Protein AF-A0A7V7RQ86-F1 (afdb_monomer)

Organism: NCBI:txid1071718

Structure (mmCIF, N/CA/C/O backbone):
data_AF-A0A7V7RQ86-F1
#
_entry.id   AF-A0A7V7RQ86-F1
#
loop_
_atom_site.group_PDB
_atom_site.id
_atom_site.type_symbol
_atom_site.label_atom_id
_atom_site.label_alt_id
_atom_site.label_comp_id
_atom_site.label_asym_id
_atom_site.label_entity_id
_atom_site.label_seq_id
_atom_site.pdbx_PDB_ins_code
_atom_site.Cartn_x
_atom_site.Cartn_y
_atom_site.Cartn_z
_atom_site.occupancy
_atom_site.B_iso_or_equiv
_atom_site.auth_seq_id
_atom_site.auth_comp_id
_atom_site.auth_asym_id
_atom_site.auth_atom_id
_atom_site.pdbx_PDB_model_num
ATOM 1 N N . MET A 1 1 ? 4.820 28.373 14.240 1.00 34.09 1 MET A N 1
ATOM 2 C CA . MET A 1 1 ? 5.123 28.101 12.820 1.00 34.09 1 MET A CA 1
ATOM 3 C C . MET A 1 1 ? 5.541 26.647 12.732 1.00 34.09 1 MET A C 1
ATOM 5 O O . MET A 1 1 ? 6.701 26.351 12.982 1.00 34.09 1 MET A O 1
ATOM 9 N N . THR A 1 2 ? 4.599 25.739 12.494 1.00 38.19 2 THR A N 1
ATOM 10 C CA . THR A 1 2 ? 4.913 24.336 12.206 1.00 38.19 2 THR A CA 1
ATOM 11 C C . THR A 1 2 ? 5.594 24.289 10.844 1.00 38.19 2 THR A C 1
ATOM 13 O O . THR A 1 2 ? 5.110 24.850 9.856 1.00 38.19 2 THR A O 1
ATOM 16 N N . LYS A 1 3 ? 6.812 23.749 10.826 1.00 43.38 3 LYS A N 1
ATOM 17 C CA . LYS A 1 3 ? 7.590 23.549 9.607 1.00 43.38 3 LYS A CA 1
ATOM 18 C C . LYS A 1 3 ? 6.781 22.551 8.783 1.00 43.38 3 LYS A C 1
ATOM 20 O O . LYS A 1 3 ? 6.623 21.428 9.230 1.00 43.38 3 LYS A O 1
ATOM 25 N N . LYS A 1 4 ? 6.241 22.953 7.626 1.00 53.09 4 LYS A N 1
ATOM 26 C CA . LYS A 1 4 ? 5.609 22.007 6.695 1.00 53.09 4 LYS A CA 1
ATOM 27 C C . LYS A 1 4 ? 6.655 20.962 6.325 1.00 53.09 4 LYS A C 1
ATOM 29 O O . LYS A 1 4 ? 7.539 21.254 5.511 1.00 53.09 4 LYS A O 1
ATOM 34 N N . ILE A 1 5 ? 6.577 19.794 6.951 1.00 56.59 5 ILE A N 1
ATOM 35 C CA . ILE A 1 5 ? 7.411 18.655 6.615 1.00 56.59 5 ILE A CA 1
ATOM 36 C C . ILE A 1 5 ? 6.992 18.289 5.185 1.00 56.59 5 ILE A C 1
ATOM 38 O O . ILE A 1 5 ? 5.870 17.926 4.874 1.00 56.59 5 ILE A O 1
ATOM 42 N N . SER A 1 6 ? 7.830 18.692 4.245 1.00 61.50 6 SER A N 1
ATOM 43 C CA . SER A 1 6 ? 7.647 18.502 2.797 1.00 61.50 6 SER A CA 1
ATOM 44 C C . SER A 1 6 ? 8.893 17.860 2.190 1.00 61.50 6 SER A C 1
ATOM 46 O O . SER A 1 6 ? 8.958 17.551 0.994 1.00 61.50 6 SER A O 1
ATOM 48 N N . ASP A 1 7 ? 9.886 17.655 3.051 1.00 70.12 7 ASP A N 1
ATOM 49 C CA . ASP A 1 7 ? 11.199 17.135 2.778 1.00 70.12 7 ASP A CA 1
ATOM 50 C C . ASP A 1 7 ? 11.318 15.752 3.438 1.00 70.12 7 ASP A C 1
ATOM 52 O O . ASP A 1 7 ? 11.333 15.674 4.666 1.00 70.12 7 ASP A O 1
ATOM 56 N N . PRO A 1 8 ? 11.411 14.673 2.647 1.00 71.56 8 PRO A N 1
ATOM 57 C CA . PRO A 1 8 ? 11.631 13.313 3.112 1.00 71.56 8 PRO A CA 1
ATOM 58 C C . PRO A 1 8 ? 12.857 13.162 4.001 1.00 71.56 8 PRO A C 1
ATOM 60 O O . PRO A 1 8 ? 12.869 12.292 4.861 1.00 71.56 8 PRO A O 1
ATOM 63 N N . ALA A 1 9 ? 13.869 14.027 3.866 1.00 69.19 9 ALA A N 1
ATOM 64 C CA . ALA A 1 9 ? 15.019 14.028 4.773 1.00 69.19 9 ALA A CA 1
ATOM 65 C C . ALA A 1 9 ? 14.649 14.425 6.218 1.00 69.19 9 ALA A C 1
ATOM 67 O O . ALA A 1 9 ? 15.444 14.258 7.145 1.00 69.19 9 ALA A O 1
ATOM 68 N N . GLN A 1 10 ? 13.453 14.983 6.418 1.00 69.25 10 GLN A N 1
ATOM 69 C CA . GLN A 1 10 ? 12.895 15.352 7.718 1.00 69.25 10 GLN A CA 1
ATOM 70 C C . GLN A 1 10 ? 11.854 14.342 8.214 1.00 69.25 10 GLN A C 1
ATOM 72 O O . GLN A 1 10 ? 11.419 14.467 9.359 1.00 69.25 10 GLN A O 1
ATOM 77 N N . TRP A 1 11 ? 11.489 13.343 7.402 1.00 78.56 11 TRP A N 1
ATOM 78 C CA . TRP A 1 11 ? 10.679 12.217 7.857 1.00 78.56 11 TRP A CA 1
ATOM 79 C C . TRP A 1 11 ? 11.495 11.383 8.837 1.00 78.56 11 TRP A C 1
ATOM 81 O O . TRP A 1 11 ? 12.654 11.044 8.596 1.00 78.56 11 TRP A O 1
ATOM 91 N N . ARG A 1 12 ? 10.915 11.158 10.011 1.00 66.19 12 ARG A N 1
ATOM 92 C CA . ARG A 1 12 ? 11.535 10.473 11.145 1.00 66.19 12 ARG A CA 1
ATOM 93 C C . ARG A 1 12 ? 10.467 9.637 11.828 1.00 66.19 12 ARG A C 1
ATOM 95 O O . ARG A 1 12 ? 9.304 10.028 11.826 1.00 66.19 12 ARG A O 1
ATOM 102 N N . GLY A 1 13 ? 10.902 8.573 12.492 1.00 74.25 13 GLY A N 1
ATOM 103 C CA . GLY A 1 13 ? 9.999 7.662 13.188 1.00 74.25 13 GLY A CA 1
ATOM 104 C C . GLY A 1 13 ? 9.420 6.624 12.236 1.00 74.25 13 GLY A C 1
ATOM 105 O O . GLY A 1 13 ? 10.065 6.297 11.240 1.00 74.25 13 GLY A O 1
ATOM 106 N N . SER A 1 14 ? 8.243 6.121 12.587 1.00 87.56 14 SER A N 1
ATOM 107 C CA . SER A 1 14 ? 7.573 5.034 11.879 1.00 87.56 14 SER A CA 1
ATOM 108 C C . SER A 1 14 ? 6.650 5.530 10.763 1.00 87.56 14 SER A C 1
ATOM 110 O O . SER A 1 14 ? 6.364 6.733 10.651 1.00 87.56 14 SER A O 1
ATOM 112 N N . TYR A 1 15 ? 6.150 4.595 9.965 1.00 94.06 15 TYR A N 1
ATOM 113 C CA . TYR A 1 15 ? 5.197 4.810 8.891 1.00 94.06 15 TYR A CA 1
ATOM 114 C C . TYR A 1 15 ? 3.933 3.977 9.072 1.00 94.06 15 TYR A C 1
ATOM 116 O O . TYR A 1 15 ? 3.971 2.809 9.444 1.00 94.06 15 TYR A O 1
ATOM 124 N N . TYR A 1 16 ? 2.808 4.576 8.690 1.00 96.62 16 TYR A N 1
ATOM 125 C CA . TYR A 1 16 ? 1.582 3.836 8.441 1.00 96.62 16 TYR A CA 1
ATOM 126 C C . TYR A 1 16 ? 1.482 3.518 6.951 1.00 96.62 16 TYR A C 1
ATOM 128 O O . TYR A 1 16 ? 1.490 4.434 6.119 1.00 96.62 16 TYR A O 1
ATOM 136 N N . GLU A 1 17 ? 1.411 2.240 6.603 1.00 97.81 17 GLU A N 1
ATOM 137 C CA . GLU A 1 17 ? 1.703 1.776 5.250 1.00 97.81 17 GLU A CA 1
ATOM 138 C C . GLU A 1 17 ? 0.539 1.029 4.603 1.00 97.81 17 GLU A C 1
ATOM 140 O O . GLU A 1 17 ? -0.288 0.412 5.272 1.00 97.81 17 GLU A O 1
ATOM 145 N N . LEU A 1 18 ? 0.514 1.077 3.273 1.00 98.50 18 LEU A N 1
ATOM 146 C CA . LEU A 1 18 ? -0.103 0.084 2.405 1.00 98.50 18 LEU A CA 1
ATOM 147 C C . LEU A 1 18 ? 1.023 -0.597 1.625 1.00 98.50 18 LEU A C 1
ATOM 149 O O . LEU A 1 18 ? 1.667 0.058 0.807 1.00 98.50 18 LEU A O 1
ATOM 153 N N . GLU A 1 19 ? 1.221 -1.896 1.813 1.00 98.44 19 GLU A N 1
ATOM 154 C CA . GLU A 1 19 ? 2.098 -2.711 0.970 1.00 98.44 19 GLU A CA 1
ATOM 155 C C . GLU A 1 19 ? 1.267 -3.556 -0.001 1.00 98.44 19 GLU A C 1
ATOM 157 O O . GLU A 1 19 ? 0.225 -4.098 0.364 1.00 98.44 19 GLU A O 1
ATOM 162 N N . MET A 1 20 ? 1.744 -3.695 -1.239 1.00 98.25 20 MET A N 1
ATOM 163 C CA . MET A 1 20 ? 1.270 -4.672 -2.220 1.00 98.25 20 MET A CA 1
ATOM 164 C C . MET A 1 20 ? 2.453 -5.484 -2.743 1.00 98.25 20 MET A C 1
ATOM 166 O O . MET A 1 20 ? 3.370 -4.915 -3.334 1.00 98.25 20 MET A O 1
ATOM 170 N N . GLN A 1 21 ? 2.405 -6.801 -2.573 1.00 97.50 21 GLN A N 1
ATOM 171 C CA . GLN A 1 21 ? 3.447 -7.733 -3.001 1.00 97.50 21 GLN A CA 1
ATOM 172 C C . GLN A 1 21 ? 3.071 -8.407 -4.320 1.00 97.50 21 GLN A C 1
ATOM 174 O O . GLN A 1 21 ? 1.933 -8.850 -4.500 1.00 97.50 21 GLN A O 1
ATOM 179 N N . TYR A 1 22 ? 4.045 -8.508 -5.216 1.00 95.88 22 TYR A N 1
ATOM 180 C CA . TYR A 1 22 ? 3.937 -9.059 -6.557 1.00 95.88 22 TYR A CA 1
ATOM 181 C C . TYR A 1 22 ? 4.865 -10.264 -6.736 1.00 95.88 22 TYR A C 1
ATOM 183 O O . TYR A 1 22 ? 6.019 -10.244 -6.306 1.00 95.88 22 TYR A O 1
ATOM 191 N N . ASP A 1 23 ? 4.359 -11.291 -7.411 1.00 90.38 23 ASP A N 1
ATOM 192 C CA . ASP A 1 23 ? 5.133 -12.421 -7.918 1.00 90.38 23 ASP A CA 1
ATOM 193 C C . ASP A 1 23 ? 5.781 -12.009 -9.248 1.00 90.38 23 ASP A C 1
ATOM 195 O O . ASP A 1 23 ? 5.098 -11.782 -10.252 1.00 90.38 23 ASP A O 1
ATOM 199 N N . GLY A 1 24 ? 7.100 -11.834 -9.238 1.00 86.56 24 GLY A N 1
ATOM 200 C CA . GLY A 1 24 ? 7.876 -11.322 -10.361 1.00 86.56 24 GLY A CA 1
ATOM 201 C C . GLY A 1 24 ? 8.040 -9.799 -10.416 1.00 86.56 24 GLY A C 1
ATOM 202 O O . GLY A 1 24 ? 7.376 -9.013 -9.743 1.00 86.56 24 GLY A O 1
ATOM 203 N N . ARG A 1 25 ? 8.955 -9.380 -11.297 1.00 86.62 25 ARG A N 1
ATOM 204 C CA . ARG A 1 25 ? 9.310 -7.976 -11.571 1.00 86.62 25 ARG A CA 1
ATOM 205 C C . ARG A 1 25 ? 8.725 -7.476 -12.895 1.00 86.62 25 ARG A C 1
ATOM 207 O O . ARG A 1 25 ? 9.400 -6.763 -13.637 1.00 86.62 25 ARG A O 1
ATOM 214 N N . ASP A 1 26 ? 7.515 -7.912 -13.241 1.00 90.19 26 ASP A N 1
ATOM 215 C CA . ASP A 1 26 ? 6.903 -7.546 -14.519 1.00 90.19 26 ASP A CA 1
ATOM 216 C C . ASP A 1 26 ? 6.724 -6.019 -14.602 1.00 90.19 26 ASP A C 1
ATOM 218 O O . ASP A 1 26 ? 5.960 -5.401 -13.852 1.00 90.19 26 ASP A O 1
ATOM 222 N N . GLU A 1 27 ? 7.474 -5.405 -15.518 1.00 92.12 27 GLU A N 1
ATOM 223 C CA . GLU A 1 27 ? 7.520 -3.957 -15.682 1.00 92.12 27 GLU A CA 1
ATOM 224 C C . GLU A 1 27 ? 6.164 -3.377 -16.086 1.00 92.12 27 GLU A C 1
ATOM 226 O O . GLU A 1 27 ? 5.829 -2.267 -15.659 1.00 92.12 27 GLU A O 1
ATOM 231 N N . GLU A 1 28 ? 5.360 -4.105 -16.863 1.00 93.94 28 GLU A N 1
ATOM 232 C CA . GLU A 1 28 ? 4.023 -3.663 -17.254 1.00 93.94 28 GLU A CA 1
ATOM 233 C C . GLU A 1 28 ? 3.082 -3.669 -16.050 1.00 93.94 28 GLU A C 1
ATOM 235 O O . GLU A 1 28 ? 2.349 -2.696 -15.843 1.00 93.94 28 GLU A O 1
ATOM 240 N N . VAL A 1 29 ? 3.148 -4.717 -15.224 1.00 94.56 29 VAL A N 1
ATOM 241 C CA . VAL A 1 29 ? 2.350 -4.858 -13.995 1.00 94.56 29 VAL A CA 1
ATOM 242 C C . VAL A 1 29 ? 2.692 -3.747 -13.003 1.00 94.56 29 VAL A C 1
ATOM 244 O O . VAL A 1 29 ? 1.797 -3.031 -12.538 1.00 94.56 29 VAL A O 1
ATOM 247 N N . ILE A 1 30 ? 3.976 -3.521 -12.729 1.00 95.25 30 ILE A N 1
ATOM 248 C CA . ILE A 1 30 ? 4.427 -2.472 -11.802 1.00 95.25 30 ILE A CA 1
ATOM 249 C C . ILE A 1 30 ? 4.026 -1.088 -12.321 1.00 95.25 30 ILE A C 1
ATOM 251 O O . ILE A 1 30 ? 3.460 -0.269 -11.589 1.00 95.25 30 ILE A O 1
ATOM 255 N N . ASN A 1 31 ? 4.241 -0.816 -13.610 1.00 96.19 31 ASN A N 1
ATOM 256 C CA . ASN A 1 31 ? 3.840 0.459 -14.192 1.00 96.19 31 ASN A CA 1
ATOM 257 C C . ASN A 1 31 ? 2.321 0.647 -14.222 1.00 96.19 31 ASN A C 1
ATOM 259 O O . ASN A 1 31 ? 1.855 1.782 -14.116 1.00 96.19 31 ASN A O 1
ATOM 263 N N . ALA A 1 32 ? 1.525 -0.415 -14.350 1.00 97.06 32 ALA A N 1
ATOM 264 C CA . ALA A 1 32 ? 0.071 -0.332 -14.235 1.00 97.06 32 ALA A CA 1
ATOM 265 C C . ALA A 1 32 ? -0.368 0.064 -12.813 1.00 97.06 32 ALA A C 1
ATOM 267 O O . ALA A 1 32 ? -1.285 0.884 -12.667 1.00 97.06 32 ALA A O 1
ATOM 268 N N . ALA A 1 33 ? 0.323 -0.426 -11.778 1.00 97.19 33 ALA A N 1
ATOM 269 C CA . ALA A 1 33 ? 0.100 0.002 -10.398 1.00 97.19 33 ALA A CA 1
ATOM 270 C C . ALA A 1 33 ? 0.434 1.491 -10.220 1.00 97.19 33 ALA A C 1
ATOM 272 O O . ALA A 1 33 ? -0.432 2.268 -9.811 1.00 97.19 33 ALA A O 1
ATO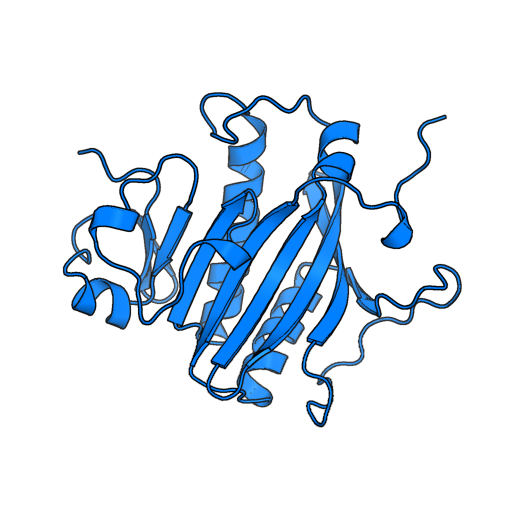M 273 N N . LEU A 1 34 ? 1.630 1.926 -10.637 1.00 96.62 34 LEU A N 1
ATOM 274 C CA . LEU A 1 34 ? 2.053 3.333 -10.549 1.00 96.62 34 LEU A CA 1
ATOM 275 C C . LEU A 1 34 ? 1.145 4.278 -11.351 1.00 96.62 34 LEU A C 1
ATOM 277 O O . LEU A 1 34 ? 0.796 5.358 -10.875 1.00 96.62 34 LEU A O 1
ATOM 281 N N . LYS A 1 35 ? 0.700 3.875 -12.549 1.00 96.81 35 LYS A N 1
ATOM 282 C CA . LYS A 1 35 ? -0.263 4.644 -13.364 1.00 96.81 35 LYS A CA 1
ATOM 283 C C . LYS A 1 35 ? -1.610 4.781 -12.676 1.00 96.81 35 LYS A C 1
ATOM 285 O O . LYS A 1 35 ? -2.272 5.803 -12.841 1.00 96.81 35 LYS A O 1
ATOM 290 N N . THR A 1 36 ? -2.033 3.762 -11.936 1.00 96.69 36 THR A N 1
ATOM 291 C CA . THR A 1 36 ? -3.266 3.832 -11.154 1.00 96.69 36 THR A CA 1
ATOM 292 C C . THR A 1 36 ? -3.078 4.760 -9.962 1.00 96.69 36 THR A C 1
ATOM 294 O O . THR A 1 36 ? -3.877 5.677 -9.800 1.00 96.69 36 THR A O 1
ATOM 297 N N . MET A 1 37 ? -1.978 4.634 -9.214 1.00 95.62 37 MET A N 1
ATOM 298 C CA . MET A 1 37 ? -1.633 5.561 -8.128 1.00 95.62 37 MET A CA 1
ATOM 299 C C . MET A 1 37 ? -1.599 7.017 -8.598 1.00 95.62 37 MET A C 1
ATOM 301 O O . MET A 1 37 ? -2.229 7.865 -7.977 1.00 95.62 37 MET A O 1
ATOM 305 N N . ALA A 1 38 ? -0.972 7.311 -9.739 1.00 94.19 38 ALA A N 1
ATOM 306 C CA . ALA A 1 38 ? -0.876 8.666 -10.290 1.00 94.19 38 ALA A CA 1
ATOM 307 C C . ALA A 1 38 ? -2.237 9.333 -10.591 1.00 94.19 38 ALA A C 1
ATOM 309 O O . ALA A 1 38 ? -2.298 10.550 -10.754 1.00 94.19 38 ALA A O 1
ATOM 310 N N . LYS A 1 39 ? -3.339 8.568 -10.666 1.00 93.25 39 LYS A N 1
ATOM 311 C CA . LYS A 1 39 ? -4.706 9.116 -10.785 1.00 93.25 39 LYS A CA 1
ATOM 312 C C . LYS A 1 39 ? -5.291 9.562 -9.442 1.00 93.25 39 LYS A C 1
ATOM 314 O O . LYS A 1 39 ? -6.215 10.369 -9.429 1.00 93.25 39 LYS A O 1
ATOM 319 N N . HIS A 1 40 ? -4.779 9.024 -8.337 1.00 91.25 40 HIS A N 1
ATOM 320 C CA . HIS A 1 40 ? -5.276 9.243 -6.975 1.00 91.25 40 HIS A CA 1
ATOM 321 C C . HIS A 1 40 ? -4.313 10.059 -6.103 1.00 91.25 40 HIS A C 1
ATOM 323 O O . HIS A 1 40 ? -4.718 10.590 -5.071 1.00 91.25 40 HIS A O 1
ATOM 329 N N . MET A 1 41 ? -3.049 10.182 -6.508 1.00 92.62 41 MET A N 1
ATOM 330 C CA . MET A 1 41 ? -2.025 10.946 -5.805 1.00 92.62 41 MET A CA 1
ATOM 331 C C . MET A 1 41 ? -1.088 11.656 -6.776 1.00 92.62 41 MET A C 1
ATOM 333 O O . MET A 1 41 ? -0.789 11.166 -7.864 1.00 92.62 41 MET A O 1
ATOM 337 N N . ASN A 1 42 ? -0.576 12.810 -6.349 1.00 89.44 42 ASN A N 1
ATOM 338 C CA . ASN A 1 42 ? 0.456 13.520 -7.101 1.00 89.44 42 ASN A CA 1
ATOM 339 C C . ASN A 1 42 ? 1.814 12.876 -6.824 1.00 89.44 42 ASN A C 1
ATOM 341 O O . ASN A 1 42 ? 2.343 13.047 -5.726 1.00 89.44 42 ASN A O 1
ATOM 345 N N . LEU 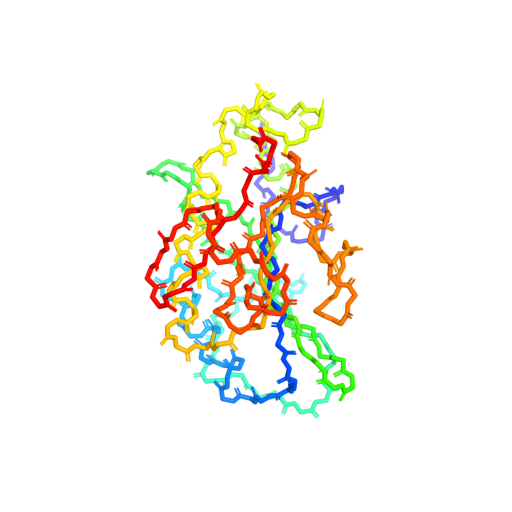A 1 43 ? 2.359 12.166 -7.812 1.00 89.75 43 LEU A N 1
ATOM 346 C CA . LEU A 1 43 ? 3.663 11.512 -7.724 1.00 89.75 43 LEU A CA 1
ATOM 347 C C . LEU A 1 43 ? 4.774 12.398 -8.293 1.00 89.75 43 LEU A C 1
ATOM 349 O O . LEU A 1 43 ? 4.700 12.872 -9.431 1.00 89.75 43 LEU A O 1
ATOM 353 N N . VAL A 1 44 ? 5.841 12.568 -7.519 1.00 88.88 44 VAL A N 1
ATOM 354 C CA . VAL A 1 44 ? 7.081 13.237 -7.937 1.00 88.88 44 VAL A CA 1
ATOM 355 C C . VAL A 1 44 ? 8.291 12.421 -7.491 1.00 88.88 44 VAL A C 1
ATOM 357 O O . VAL A 1 44 ? 8.219 11.732 -6.479 1.00 88.88 44 VAL A O 1
ATOM 360 N N . TYR A 1 45 ? 9.413 12.494 -8.203 1.00 85.00 45 TYR A N 1
ATOM 361 C CA . TYR A 1 45 ? 10.635 11.800 -7.768 1.00 85.00 45 TYR A CA 1
ATOM 362 C C . TYR A 1 45 ? 11.117 12.297 -6.392 1.00 85.00 45 TYR A C 1
ATOM 364 O O . TYR A 1 45 ? 11.004 13.489 -6.079 1.00 85.00 45 TYR A O 1
ATOM 372 N N . LYS A 1 46 ? 11.638 11.378 -5.562 1.00 80.94 46 LYS A N 1
ATOM 373 C CA . LYS A 1 46 ? 12.070 11.658 -4.176 1.00 80.94 46 LYS A CA 1
ATOM 374 C C . LYS A 1 46 ? 13.294 12.562 -4.056 1.00 80.94 46 LYS A C 1
ATOM 376 O O . LYS A 1 46 ? 13.497 13.078 -2.962 1.00 80.94 46 LYS A O 1
ATOM 381 N N . ASP A 1 47 ? 14.041 12.788 -5.140 1.00 72.31 47 ASP A N 1
ATOM 382 C CA . ASP A 1 47 ? 15.318 13.515 -5.179 1.00 72.31 47 ASP A CA 1
ATOM 383 C C . ASP A 1 47 ? 15.489 14.585 -4.090 1.00 72.31 47 ASP A C 1
ATOM 385 O O . ASP A 1 47 ? 14.627 15.443 -3.874 1.00 72.31 47 ASP A O 1
ATOM 389 N N . ASN A 1 48 ? 16.668 14.563 -3.458 1.00 51.94 48 ASN A N 1
ATOM 390 C CA . ASN A 1 48 ? 17.054 15.344 -2.272 1.00 51.94 48 ASN A CA 1
ATOM 391 C C . ASN A 1 48 ? 16.939 16.880 -2.414 1.00 51.94 48 ASN A C 1
ATOM 393 O O . ASN A 1 48 ? 17.228 17.613 -1.471 1.00 51.94 48 ASN A O 1
ATOM 397 N N . TYR A 1 49 ? 16.522 17.390 -3.574 1.00 53.69 49 TYR A N 1
ATOM 398 C CA . TYR A 1 49 ? 16.323 18.808 -3.846 1.00 53.69 49 TYR A CA 1
ATOM 399 C C . TYR A 1 49 ? 14.841 19.095 -4.117 1.00 53.69 49 TYR A C 1
ATOM 401 O O . TYR A 1 49 ? 14.366 19.002 -5.249 1.00 53.69 49 TYR A O 1
ATOM 409 N N . VAL A 1 50 ? 14.120 19.504 -3.065 1.00 57.53 50 VAL A N 1
ATOM 410 C CA . VAL A 1 50 ? 12.682 19.851 -3.090 1.00 57.53 50 VAL A CA 1
ATOM 411 C C . VAL A 1 50 ? 12.328 20.817 -4.234 1.00 57.53 50 VAL A C 1
ATOM 413 O O . VAL A 1 50 ? 11.272 20.687 -4.848 1.00 57.53 50 VAL A O 1
ATOM 416 N N . GLU A 1 51 ? 13.229 21.746 -4.567 1.00 55.25 51 GLU A N 1
ATOM 417 C CA . GLU A 1 51 ? 13.033 22.786 -5.590 1.00 55.25 51 GLU A CA 1
ATOM 418 C C . GLU A 1 51 ? 13.052 22.276 -7.042 1.00 55.25 51 GLU A C 1
ATOM 420 O O . GLU A 1 51 ? 12.669 23.011 -7.950 1.00 55.25 51 GLU A O 1
ATOM 425 N N . LYS A 1 52 ? 13.483 21.030 -7.286 1.00 59.44 52 LYS A N 1
ATOM 426 C CA . LYS A 1 52 ? 13.589 20.443 -8.636 1.00 59.44 52 LYS A CA 1
ATOM 427 C C . LYS A 1 52 ? 12.714 19.211 -8.851 1.00 59.44 52 LYS A C 1
ATOM 429 O O . LYS A 1 52 ? 12.879 18.538 -9.865 1.00 59.44 52 LYS A O 1
ATOM 434 N N . ARG A 1 53 ? 11.789 18.909 -7.935 1.00 72.12 53 ARG A N 1
ATOM 435 C CA . ARG A 1 53 ? 10.929 17.725 -8.048 1.00 72.12 53 ARG A CA 1
ATOM 436 C C . ARG A 1 53 ? 10.131 17.747 -9.345 1.00 72.12 53 ARG A C 1
ATOM 438 O O . ARG A 1 53 ? 9.286 18.615 -9.554 1.00 72.12 53 ARG A O 1
ATOM 445 N N . GLN A 1 54 ? 10.408 16.772 -10.201 1.00 76.50 54 GLN A N 1
ATOM 446 C CA . GLN A 1 54 ? 9.688 16.584 -11.450 1.00 76.50 54 GLN A CA 1
ATOM 447 C C . GLN A 1 54 ? 8.541 15.592 -11.235 1.00 76.50 54 GLN A C 1
ATOM 449 O O . GLN A 1 54 ? 8.719 14.614 -10.499 1.00 76.50 54 GLN A O 1
ATOM 454 N N . PRO A 1 55 ? 7.372 15.821 -11.862 1.00 84.94 55 PRO A N 1
ATOM 455 C CA . PRO A 1 55 ? 6.328 14.809 -11.948 1.00 84.94 55 PRO A CA 1
ATOM 456 C C . PRO A 1 55 ? 6.897 13.505 -12.499 1.00 84.94 55 PRO A C 1
ATOM 458 O O . PRO A 1 55 ? 7.697 13.532 -13.440 1.00 84.94 55 PRO A O 1
ATOM 461 N N . VAL A 1 56 ? 6.473 12.379 -11.926 1.00 86.94 56 VAL A N 1
ATOM 462 C CA . VAL A 1 56 ? 6.887 11.065 -12.427 1.00 86.94 56 VAL A CA 1
ATOM 463 C C . VAL A 1 56 ? 6.420 10.913 -13.871 1.00 86.94 56 VAL A C 1
ATOM 465 O O . VAL A 1 56 ? 5.245 11.112 -14.182 1.00 86.94 56 VAL A O 1
ATOM 468 N N . GLN A 1 57 ? 7.350 10.562 -14.756 1.00 89.62 57 GLN A N 1
ATOM 469 C CA . GLN A 1 57 ? 7.037 10.204 -16.133 1.00 89.62 57 GLN A CA 1
ATOM 470 C C . GLN A 1 57 ? 6.790 8.699 -16.174 1.00 89.62 57 GLN A C 1
ATOM 472 O O . GLN A 1 57 ? 7.687 7.917 -15.871 1.00 89.62 57 GLN A O 1
ATOM 477 N N . LEU A 1 58 ? 5.557 8.302 -16.497 1.00 90.56 58 LEU A N 1
ATOM 478 C CA . LEU A 1 58 ? 5.160 6.898 -16.583 1.00 90.56 58 LEU A CA 1
ATOM 479 C C . LEU A 1 58 ? 5.043 6.458 -18.054 1.00 90.56 58 LEU A C 1
ATOM 481 O O . LEU A 1 58 ? 4.457 7.193 -18.852 1.00 90.56 58 LEU A O 1
ATOM 485 N N . PRO A 1 59 ? 5.497 5.245 -18.420 1.00 92.62 59 PRO A N 1
ATOM 486 C CA . PRO A 1 59 ? 6.101 4.243 -17.540 1.00 92.62 59 PRO A CA 1
ATOM 487 C C . PRO A 1 59 ? 7.522 4.621 -17.080 1.00 92.62 59 PRO A C 1
ATOM 489 O O . PRO A 1 59 ? 8.265 5.249 -17.831 1.00 92.62 59 PRO A O 1
ATOM 492 N N . ILE A 1 60 ? 7.889 4.230 -15.856 1.00 89.62 60 ILE A N 1
ATOM 493 C CA . ILE A 1 60 ? 9.288 4.231 -15.417 1.00 89.62 60 ILE A CA 1
ATOM 494 C C . ILE A 1 60 ? 10.024 3.082 -16.100 1.00 89.62 60 ILE A C 1
ATOM 496 O O . ILE A 1 60 ? 9.432 2.029 -16.327 1.00 89.62 60 ILE A O 1
ATOM 500 N N . GLN A 1 61 ? 11.312 3.280 -16.374 1.00 87.81 61 GLN A N 1
ATOM 501 C CA . GLN A 1 61 ? 12.169 2.239 -16.922 1.00 87.81 61 GLN A CA 1
ATOM 502 C C . GLN A 1 61 ? 12.790 1.412 -15.792 1.00 87.81 61 GLN A C 1
ATOM 504 O O . GLN A 1 61 ? 13.675 1.890 -15.072 1.00 87.81 61 GLN A O 1
ATOM 509 N N . ILE A 1 62 ? 12.361 0.158 -15.668 1.00 83.25 62 ILE A N 1
ATOM 510 C CA . ILE A 1 62 ? 12.929 -0.783 -14.698 1.00 83.25 62 ILE A CA 1
ATOM 511 C C . ILE A 1 62 ? 14.170 -1.418 -15.327 1.00 83.25 62 ILE A C 1
ATOM 513 O O . ILE A 1 62 ? 14.083 -2.077 -16.356 1.00 83.25 62 ILE A O 1
ATOM 517 N N . SER A 1 63 ? 15.361 -1.176 -14.774 1.00 72.38 63 SER A N 1
ATOM 518 C CA . SER A 1 63 ? 16.591 -1.680 -15.413 1.00 72.38 63 SER A CA 1
ATOM 519 C C . SER A 1 63 ? 17.688 -2.138 -14.463 1.00 72.38 63 SER A C 1
ATOM 521 O O . SER A 1 63 ? 18.281 -3.186 -14.713 1.00 72.38 63 SER A O 1
ATOM 523 N N . LYS A 1 64 ? 18.011 -1.367 -13.415 1.00 67.12 64 LYS A N 1
ATOM 524 C CA . LYS A 1 64 ? 19.186 -1.635 -12.558 1.00 67.12 64 LYS A CA 1
ATOM 525 C C . LYS A 1 64 ? 19.018 -1.294 -11.083 1.00 67.12 64 LYS A C 1
ATOM 527 O O . LYS A 1 64 ? 19.788 -1.802 -10.274 1.00 67.12 64 LYS A O 1
ATOM 532 N N . GLU A 1 65 ? 18.089 -0.413 -10.737 1.00 77.75 65 GLU A N 1
ATOM 533 C CA . GLU A 1 65 ? 17.878 -0.025 -9.345 1.00 77.75 65 GLU A CA 1
ATOM 534 C C . GLU A 1 65 ? 16.989 -1.065 -8.667 1.00 77.75 65 GLU A C 1
ATOM 536 O O . GLU A 1 65 ? 16.015 -1.535 -9.251 1.00 77.75 65 GLU A O 1
ATOM 541 N N . GLN A 1 66 ? 17.349 -1.444 -7.441 1.00 86.38 66 GLN A N 1
ATOM 542 C CA . GLN A 1 66 ? 16.523 -2.330 -6.619 1.00 86.38 66 GLN A CA 1
ATOM 543 C C . GLN A 1 66 ? 15.375 -1.571 -5.952 1.00 86.38 66 GLN A C 1
ATOM 545 O O . GLN A 1 66 ? 14.397 -2.185 -5.552 1.00 86.38 66 GLN A O 1
ATOM 550 N N . ILE A 1 67 ? 15.490 -0.248 -5.816 1.00 91.56 67 ILE A N 1
ATOM 551 C CA . ILE A 1 67 ? 14.491 0.582 -5.151 1.00 91.56 67 ILE A CA 1
ATOM 552 C C . ILE A 1 67 ? 14.268 1.840 -5.978 1.00 91.56 67 ILE A C 1
ATOM 554 O O . ILE A 1 67 ? 15.212 2.579 -6.252 1.00 91.56 67 ILE A O 1
ATOM 558 N N . TYR A 1 68 ? 13.010 2.096 -6.318 1.00 91.81 68 TYR A N 1
ATOM 559 C CA . TYR A 1 68 ? 12.556 3.339 -6.928 1.00 91.81 68 TYR A CA 1
ATOM 560 C C . TYR A 1 68 ? 11.650 4.070 -5.945 1.00 91.81 68 TYR A C 1
ATOM 562 O O . TYR A 1 68 ? 10.604 3.545 -5.567 1.00 91.81 68 TYR A O 1
ATOM 570 N N . SER A 1 69 ? 12.028 5.286 -5.552 1.00 91.50 69 SER A N 1
ATOM 571 C CA . SER A 1 69 ? 11.296 6.050 -4.539 1.00 91.50 69 SER A CA 1
ATOM 572 C C . SER A 1 69 ? 10.692 7.342 -5.099 1.00 91.50 69 SER A C 1
ATOM 574 O O . SER A 1 69 ? 11.352 8.151 -5.761 1.00 91.50 69 SER A O 1
ATOM 576 N N . PHE A 1 70 ? 9.440 7.593 -4.737 1.00 91.56 70 PHE A N 1
ATOM 577 C CA . PHE A 1 70 ? 8.651 8.758 -5.121 1.00 91.56 70 PHE A CA 1
ATOM 578 C C . PHE A 1 70 ? 8.006 9.391 -3.892 1.00 91.56 70 PHE A C 1
ATOM 580 O O . PHE A 1 70 ? 7.807 8.746 -2.868 1.00 91.56 70 PHE A O 1
ATOM 587 N N . ILE A 1 71 ? 7.636 10.659 -4.007 1.00 91.44 71 ILE A N 1
ATOM 588 C CA . ILE A 1 71 ? 6.785 11.348 -3.042 1.00 91.44 71 ILE A CA 1
ATOM 589 C C . ILE A 1 71 ? 5.387 11.425 -3.616 1.00 91.44 71 ILE A C 1
ATOM 591 O O . ILE A 1 71 ? 5.181 12.002 -4.685 1.00 91.44 71 ILE A O 1
ATOM 595 N N . GLY A 1 72 ? 4.444 10.845 -2.887 1.00 92.00 72 GLY A N 1
ATOM 596 C CA . GLY A 1 72 ? 3.021 10.975 -3.118 1.00 92.00 72 GLY A CA 1
ATOM 597 C C . GLY A 1 72 ? 2.425 12.093 -2.271 1.00 92.00 72 GLY A C 1
ATOM 598 O O . GLY A 1 72 ? 2.920 12.440 -1.197 1.00 92.00 72 GLY A O 1
ATOM 599 N N . LYS A 1 73 ? 1.332 12.668 -2.764 1.00 92.00 73 LYS A N 1
ATOM 600 C CA . LYS A 1 73 ? 0.423 13.486 -1.958 1.00 92.00 73 LYS A CA 1
ATOM 601 C C . LYS A 1 73 ? -0.962 12.888 -2.034 1.00 92.00 73 LYS A C 1
ATOM 603 O O . LYS A 1 73 ? -1.529 12.825 -3.126 1.00 92.00 73 LYS A O 1
ATOM 608 N N . LEU A 1 74 ? -1.479 12.484 -0.883 1.00 92.56 74 LEU A N 1
ATOM 609 C CA . LEU A 1 74 ? -2.762 11.821 -0.737 1.00 92.56 74 LEU A CA 1
ATOM 610 C C . LEU A 1 74 ? -3.741 12.753 -0.018 1.00 92.56 74 LEU A C 1
ATOM 612 O O . LEU A 1 74 ? -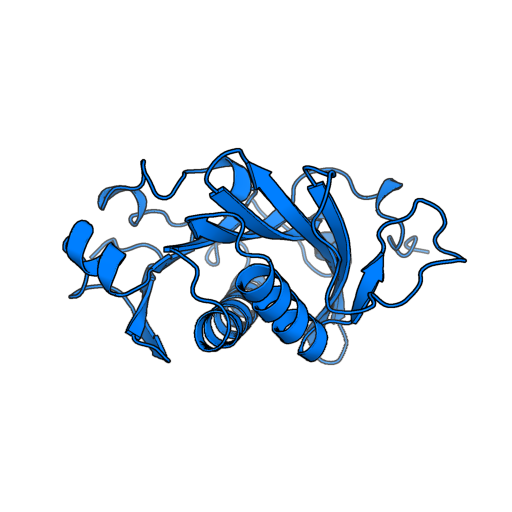3.452 13.283 1.056 1.00 92.56 74 LEU A O 1
ATOM 616 N N . THR A 1 75 ? -4.906 12.978 -0.617 1.00 93.25 75 THR A N 1
ATOM 617 C CA . THR A 1 75 ? -5.950 13.819 -0.022 1.00 93.25 75 THR A CA 1
ATOM 618 C C . THR A 1 75 ? -6.760 13.001 0.978 1.00 93.25 75 THR A C 1
ATOM 620 O O . THR A 1 75 ? -7.544 12.140 0.588 1.00 93.25 75 THR A O 1
ATOM 623 N N . TYR A 1 76 ? -6.580 13.277 2.271 1.00 94.56 76 TYR A N 1
ATOM 624 C CA . TYR A 1 76 ? -7.314 12.613 3.350 1.00 94.56 76 TYR A CA 1
ATOM 625 C C . TYR A 1 76 ? -8.739 13.162 3.502 1.00 94.56 76 TYR A C 1
ATOM 627 O O . TYR A 1 76 ? -9.710 12.408 3.627 1.00 94.56 76 TYR A O 1
ATOM 635 N N . SER A 1 77 ? -8.866 14.487 3.436 1.00 93.62 77 SER A N 1
ATOM 636 C CA . SER A 1 77 ? -10.128 15.232 3.457 1.00 93.62 77 SER A CA 1
ATOM 637 C C . SER A 1 77 ? -9.994 16.517 2.632 1.00 93.62 77 SER A C 1
ATOM 639 O O . SER A 1 77 ? -8.914 16.826 2.134 1.00 93.62 77 SER A O 1
ATOM 641 N N . GLU A 1 78 ? -11.066 17.307 2.520 1.00 90.69 78 GLU A N 1
ATOM 642 C CA . GLU A 1 78 ? -11.048 18.605 1.819 1.00 90.69 78 GLU A CA 1
ATOM 643 C C . GLU A 1 78 ? -9.958 19.567 2.325 1.00 90.69 78 GLU A C 1
ATOM 645 O O . GLU A 1 78 ? -9.496 20.433 1.584 1.00 90.69 78 GLU A O 1
ATOM 650 N N . THR A 1 79 ? -9.536 19.419 3.583 1.00 92.38 79 THR A N 1
ATOM 651 C CA . THR A 1 79 ? -8.580 20.316 4.244 1.00 92.38 79 THR A CA 1
ATOM 652 C C . THR A 1 79 ? -7.246 19.657 4.581 1.00 92.38 79 THR A C 1
ATOM 654 O O . THR A 1 79 ? -6.297 20.369 4.908 1.00 92.38 79 THR A O 1
ATOM 657 N N . ILE A 1 80 ? -7.147 18.327 4.497 1.00 94.44 80 ILE A N 1
ATOM 658 C CA . ILE A 1 80 ? -5.957 17.573 4.904 1.00 94.44 80 ILE A CA 1
ATOM 659 C C . ILE A 1 80 ? -5.382 16.843 3.695 1.00 94.44 80 ILE A C 1
ATOM 661 O O . ILE A 1 80 ? -6.023 15.987 3.085 1.00 94.44 80 ILE A O 1
ATOM 665 N N . THR A 1 81 ? -4.133 17.167 3.376 1.00 93.31 81 THR A N 1
ATOM 666 C CA . THR A 1 81 ? -3.311 16.428 2.416 1.00 93.31 81 THR A CA 1
ATOM 667 C C . THR A 1 81 ? -2.083 15.914 3.142 1.00 93.31 81 THR A C 1
ATOM 669 O O . THR A 1 81 ? -1.369 16.697 3.768 1.00 93.31 81 THR A O 1
ATOM 672 N N . LEU A 1 82 ? -1.853 14.612 3.041 1.00 93.12 82 LEU A N 1
ATOM 673 C CA . LEU A 1 82 ? -0.729 13.922 3.655 1.00 93.12 82 LEU A CA 1
ATOM 674 C C . LEU A 1 82 ? 0.326 13.666 2.587 1.00 93.12 82 LEU A C 1
ATOM 676 O O . LEU A 1 82 ? -0.003 13.268 1.464 1.00 93.12 82 LEU A O 1
ATOM 680 N N . ASN A 1 83 ? 1.589 13.915 2.920 1.00 92.56 83 ASN A N 1
ATOM 681 C CA . ASN A 1 83 ? 2.675 13.442 2.079 1.00 92.56 83 ASN A CA 1
ATOM 682 C C . ASN A 1 83 ? 2.924 11.958 2.373 1.00 92.56 83 ASN A C 1
ATOM 684 O O . ASN A 1 83 ? 2.769 11.507 3.506 1.00 92.56 83 ASN A O 1
ATOM 688 N N . SER A 1 84 ? 3.314 11.209 1.351 1.00 93.38 84 SER A N 1
ATOM 689 C CA . SER A 1 84 ? 3.656 9.796 1.466 1.00 93.38 84 SER A CA 1
ATOM 690 C C . SER A 1 84 ? 4.946 9.497 0.719 1.00 93.38 84 SER A C 1
ATOM 692 O O . SER A 1 84 ? 5.257 10.124 -0.298 1.00 93.38 84 SER A O 1
ATOM 694 N N . LEU A 1 85 ? 5.693 8.521 1.209 1.00 93.69 85 LEU A N 1
ATOM 695 C CA . LEU A 1 85 ? 6.703 7.813 0.449 1.00 93.69 85 LEU A CA 1
ATOM 696 C C . LEU A 1 85 ? 5.990 6.764 -0.405 1.00 93.69 85 LEU A C 1
ATOM 698 O O . LEU A 1 85 ? 5.103 6.075 0.085 1.00 93.69 85 LEU A O 1
ATOM 702 N N . VAL A 1 86 ? 6.333 6.668 -1.682 1.00 95.00 86 VAL A N 1
ATOM 703 C CA . VAL A 1 86 ? 5.921 5.549 -2.529 1.00 95.00 86 VAL A CA 1
ATOM 704 C C . VAL A 1 86 ? 7.176 4.859 -3.006 1.00 95.00 86 VAL A C 1
ATOM 706 O O . VAL A 1 86 ? 8.022 5.502 -3.625 1.00 95.00 86 VAL A O 1
ATOM 709 N N . GLU A 1 87 ? 7.308 3.577 -2.716 1.00 95.06 87 GLU A N 1
ATOM 710 C CA . GLU A 1 87 ? 8.493 2.800 -3.053 1.00 95.06 87 GLU A CA 1
ATOM 711 C C . GLU A 1 87 ? 8.118 1.583 -3.875 1.00 95.06 87 GLU A C 1
ATOM 713 O O . GLU A 1 87 ? 7.142 0.896 -3.592 1.00 95.06 87 GLU A O 1
ATOM 718 N N . VAL A 1 88 ? 8.895 1.343 -4.924 1.00 95.44 88 VAL A N 1
ATOM 719 C CA . VAL A 1 88 ? 8.911 0.076 -5.645 1.00 95.44 88 VAL A CA 1
ATOM 720 C C . VAL A 1 88 ? 10.219 -0.600 -5.286 1.00 95.44 88 VAL A C 1
ATOM 722 O O . VAL A 1 88 ? 11.282 -0.111 -5.669 1.00 95.44 88 VAL A O 1
ATOM 725 N N . ILE A 1 89 ? 10.131 -1.697 -4.549 1.00 94.50 89 ILE A N 1
ATOM 726 C CA . ILE A 1 89 ? 11.265 -2.525 -4.150 1.00 94.50 89 ILE A CA 1
ATOM 727 C C . ILE A 1 89 ? 11.248 -3.774 -5.023 1.00 94.50 89 ILE A C 1
ATOM 729 O O . ILE A 1 89 ? 10.222 -4.435 -5.143 1.00 94.50 89 ILE A O 1
ATOM 733 N N . LEU A 1 90 ? 12.373 -4.080 -5.656 1.00 92.69 90 LEU A N 1
ATOM 734 C CA . LEU A 1 90 ? 12.553 -5.226 -6.536 1.00 92.69 90 LEU A CA 1
ATOM 735 C C . LEU A 1 90 ? 13.536 -6.200 -5.885 1.00 92.69 90 LEU A C 1
ATOM 737 O O . LEU A 1 90 ? 14.717 -5.881 -5.745 1.00 92.69 90 LEU A O 1
ATOM 741 N N . ASP A 1 91 ? 13.067 -7.401 -5.560 1.00 86.19 91 ASP A N 1
ATOM 742 C CA . ASP A 1 91 ? 13.870 -8.526 -5.058 1.00 86.19 91 ASP A CA 1
ATOM 743 C C . ASP A 1 91 ? 13.886 -9.669 -6.084 1.00 86.19 91 ASP A C 1
ATOM 745 O O . ASP A 1 91 ? 13.142 -9.605 -7.056 1.00 86.19 91 ASP A O 1
ATOM 749 N N . ASP A 1 92 ? 14.841 -10.597 -6.019 1.00 80.12 92 ASP A N 1
ATOM 750 C CA . ASP A 1 92 ? 15.261 -11.446 -7.151 1.00 80.12 92 ASP A CA 1
ATOM 751 C C . ASP A 1 92 ? 14.101 -12.103 -7.909 1.00 80.12 92 ASP A C 1
ATOM 753 O O . ASP A 1 92 ? 14.132 -12.161 -9.142 1.00 80.12 92 ASP A O 1
ATOM 757 N N . GLU A 1 93 ? 13.044 -12.487 -7.194 1.00 85.38 93 GLU A N 1
ATOM 758 C CA . GLU A 1 93 ? 11.846 -13.111 -7.760 1.00 85.38 93 GLU A CA 1
ATOM 759 C C . GLU A 1 93 ? 10.552 -12.319 -7.516 1.00 85.38 93 GLU A C 1
ATOM 761 O O . GLU A 1 93 ? 9.509 -12.695 -8.040 1.00 85.38 93 GLU A O 1
ATOM 766 N N . THR A 1 94 ? 10.582 -11.215 -6.767 1.00 91.38 94 THR A N 1
ATOM 767 C CA . THR A 1 94 ? 9.370 -10.506 -6.320 1.00 91.38 94 THR A CA 1
ATOM 768 C C . THR A 1 94 ? 9.497 -8.991 -6.452 1.00 91.38 94 THR A C 1
ATOM 770 O O . THR A 1 94 ? 10.575 -8.429 -6.671 1.00 91.38 94 THR A O 1
ATOM 773 N N . ALA A 1 95 ? 8.369 -8.300 -6.332 1.00 94.69 95 ALA A N 1
ATOM 774 C CA . ALA A 1 95 ? 8.354 -6.853 -6.195 1.00 94.69 95 ALA A CA 1
ATOM 775 C C . ALA A 1 95 ? 7.358 -6.424 -5.116 1.00 94.69 95 ALA A C 1
ATOM 777 O O . ALA A 1 95 ? 6.262 -6.965 -5.040 1.00 94.69 95 ALA A O 1
ATOM 778 N N . SER A 1 96 ? 7.698 -5.406 -4.334 1.00 96.56 96 SER A N 1
ATOM 779 C CA . SER A 1 96 ? 6.762 -4.730 -3.435 1.00 96.56 96 SER A CA 1
ATOM 780 C C . SER A 1 96 ? 6.521 -3.314 -3.926 1.00 96.56 96 SER A C 1
ATOM 782 O O . SER A 1 96 ? 7.451 -2.602 -4.303 1.00 96.56 96 SER A O 1
ATOM 784 N N . VAL A 1 97 ? 5.262 -2.889 -3.908 1.00 97.31 97 VAL A N 1
ATOM 785 C CA . VAL A 1 97 ? 4.881 -1.489 -4.082 1.00 97.31 97 VAL A CA 1
ATOM 786 C C . VAL A 1 97 ? 4.264 -1.008 -2.779 1.00 97.31 97 VAL A C 1
ATOM 788 O O . VAL A 1 97 ? 3.206 -1.490 -2.376 1.00 97.31 97 VAL A O 1
ATOM 791 N N . ILE A 1 98 ? 4.926 -0.057 -2.132 1.00 97.69 98 ILE A N 1
ATOM 792 C CA . ILE A 1 98 ? 4.602 0.407 -0.785 1.00 97.69 98 ILE A CA 1
ATOM 793 C C . ILE A 1 98 ? 4.195 1.877 -0.851 1.00 97.69 98 ILE A C 1
ATOM 795 O O . ILE A 1 98 ? 4.822 2.673 -1.549 1.00 97.69 98 ILE A O 1
ATOM 799 N N . VAL A 1 99 ? 3.135 2.244 -0.136 1.00 97.69 99 VAL A N 1
ATOM 800 C CA . VAL A 1 99 ? 2.731 3.626 0.133 1.00 97.69 99 VAL A CA 1
ATOM 801 C C . VAL A 1 99 ? 2.829 3.853 1.636 1.00 97.69 99 VAL A C 1
ATOM 803 O O . VAL A 1 99 ? 1.962 3.405 2.379 1.00 97.69 99 VAL A O 1
ATOM 806 N N . SER A 1 100 ? 3.848 4.582 2.076 1.00 96.00 100 SER A N 1
ATOM 807 C CA . SER A 1 100 ? 4.139 4.824 3.491 1.00 96.00 100 SER A CA 1
ATOM 808 C C . SER A 1 100 ? 3.834 6.277 3.846 1.00 96.00 100 SER A C 1
ATOM 810 O O . SER A 1 100 ? 4.419 7.204 3.281 1.00 96.00 100 SER A O 1
ATOM 812 N N . ILE A 1 101 ? 2.915 6.517 4.778 1.00 95.50 101 ILE A N 1
ATOM 813 C CA . ILE A 1 101 ? 2.661 7.855 5.327 1.00 95.50 101 ILE A CA 1
ATOM 814 C C . ILE A 1 101 ? 3.472 7.983 6.619 1.00 95.50 101 ILE A C 1
ATOM 816 O O . ILE A 1 101 ? 3.193 7.249 7.569 1.00 95.50 101 ILE A O 1
ATOM 820 N N . PRO A 1 102 ? 4.460 8.895 6.690 1.00 93.69 102 PRO A N 1
ATOM 821 C CA . PRO A 1 102 ? 5.226 9.094 7.914 1.00 93.69 102 PRO A CA 1
ATOM 822 C C . PRO A 1 102 ? 4.297 9.489 9.061 1.00 93.69 102 PRO A C 1
ATOM 824 O O . PRO A 1 102 ? 3.476 10.398 8.905 1.00 93.69 102 PRO A O 1
ATOM 827 N N . LEU A 1 103 ? 4.444 8.873 10.234 1.00 92.81 103 LEU A N 1
ATOM 828 C CA . LEU A 1 103 ? 3.594 9.214 11.377 1.00 92.81 103 LEU A CA 1
ATOM 829 C C . LEU A 1 103 ? 3.758 10.677 11.795 1.00 92.81 103 LEU A C 1
ATOM 831 O O . LEU A 1 103 ? 2.771 11.309 12.152 1.00 92.81 103 LEU A O 1
ATOM 835 N N . CYS A 1 104 ? 4.948 11.266 11.639 1.00 90.69 104 CYS A N 1
ATOM 836 C CA . CYS A 1 104 ? 5.145 12.692 11.902 1.00 90.69 104 CYS A CA 1
ATOM 837 C C . CYS A 1 104 ? 4.304 13.611 10.990 1.00 90.69 104 CYS A C 1
ATOM 839 O O . CYS A 1 104 ? 3.962 14.715 11.400 1.00 90.69 104 CYS A O 1
ATOM 841 N N . GLU A 1 105 ? 3.920 13.174 9.782 1.00 91.06 105 GLU A N 1
ATOM 842 C CA . GLU A 1 105 ? 2.965 13.908 8.932 1.00 91.06 105 GLU A CA 1
ATOM 843 C C . GLU A 1 105 ? 1.535 13.805 9.475 1.00 91.06 105 GLU A C 1
ATOM 845 O O . GLU A 1 105 ? 0.750 14.743 9.349 1.00 91.06 105 GLU A O 1
ATOM 850 N N . ILE A 1 106 ? 1.185 12.665 10.073 1.00 92.88 106 ILE A N 1
ATOM 851 C CA . ILE A 1 106 ? -0.127 12.422 10.685 1.00 92.88 106 ILE A CA 1
ATOM 852 C C . ILE A 1 106 ? -0.259 13.219 11.993 1.00 92.88 106 ILE A C 1
ATOM 854 O O . ILE A 1 106 ? -1.315 13.808 12.235 1.00 92.88 106 ILE A O 1
ATOM 858 N N . GLU A 1 107 ? 0.808 13.300 12.796 1.00 93.12 107 GLU A N 1
ATOM 859 C CA . GLU A 1 107 ? 0.856 14.023 14.080 1.00 93.12 107 GLU A CA 1
ATOM 860 C C . GLU A 1 107 ? 0.566 15.524 13.955 1.00 93.12 107 GLU A C 1
ATOM 862 O O . GLU A 1 107 ? 0.067 16.141 14.897 1.00 93.12 107 GLU A O 1
ATOM 867 N N . GLU A 1 108 ? 0.811 16.119 12.784 1.00 91.38 108 GLU A N 1
ATOM 868 C CA . GLU A 1 108 ? 0.466 17.520 12.504 1.00 91.38 108 GLU A CA 1
ATOM 869 C C . GLU A 1 108 ? -1.055 17.771 12.523 1.00 91.38 108 GLU A C 1
ATOM 871 O O . GLU A 1 108 ? -1.495 1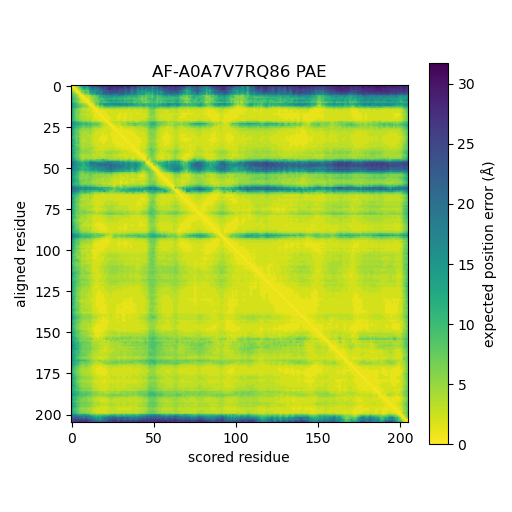8.910 12.706 1.00 91.38 108 GLU A O 1
ATOM 876 N N . TYR A 1 109 ? -1.868 16.723 12.344 1.00 94.44 109 TYR A N 1
ATOM 877 C CA . TYR A 1 109 ? -3.328 16.819 12.246 1.00 94.44 109 TYR A CA 1
ATOM 878 C C . TYR A 1 109 ? -4.074 16.011 13.311 1.00 94.44 109 TYR A C 1
ATOM 880 O O . TYR A 1 109 ? -5.201 16.367 13.665 1.00 94.44 109 TYR A O 1
ATOM 888 N N . PHE A 1 110 ? -3.480 14.932 13.820 1.00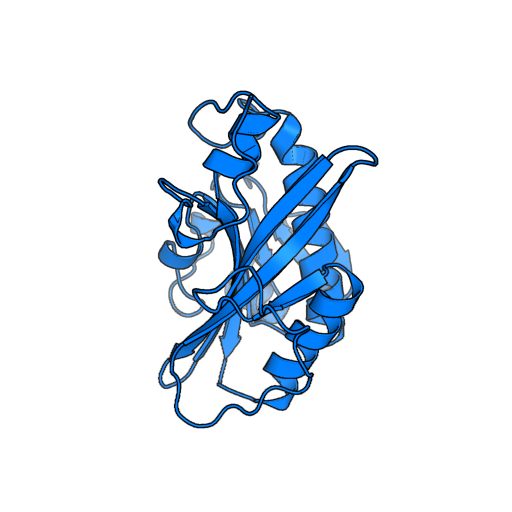 95.25 110 PHE A N 1
ATOM 889 C CA . PHE A 1 110 ? -4.137 14.001 14.732 1.00 95.25 110 PHE A CA 1
ATOM 890 C C . PHE A 1 110 ? -3.225 13.609 15.889 1.00 95.25 110 PHE A C 1
ATOM 892 O O . PHE A 1 110 ? -2.032 13.396 15.716 1.00 95.25 110 PHE A O 1
ATOM 899 N N . SER A 1 111 ? -3.800 13.428 17.077 1.00 94.75 111 SER A N 1
ATOM 900 C CA . SER A 1 111 ? -3.086 12.762 18.167 1.00 94.75 111 SER A CA 1
ATOM 901 C C . SER A 1 111 ? -2.967 11.266 17.878 1.00 94.75 111 SER A C 1
ATOM 903 O O . SER A 1 111 ? -3.964 10.616 17.543 1.00 94.75 111 SER A O 1
ATOM 905 N N . ILE A 1 112 ? -1.760 10.734 18.045 1.00 93.69 112 ILE A N 1
ATOM 906 C CA . ILE A 1 112 ? -1.442 9.324 17.828 1.00 93.69 112 ILE A CA 1
ATOM 907 C C . ILE A 1 112 ? -1.350 8.600 19.174 1.00 93.69 112 ILE A C 1
ATOM 909 O O . ILE A 1 112 ? -0.679 9.064 20.094 1.00 93.69 112 ILE A O 1
ATOM 913 N N . HIS A 1 113 ? -2.026 7.456 19.284 1.00 95.25 113 HIS A N 1
ATOM 914 C CA . HIS A 1 113 ? -2.004 6.586 20.460 1.00 95.25 113 HIS A CA 1
ATOM 915 C C . HIS A 1 113 ? -1.672 5.155 20.046 1.00 95.25 113 HIS A C 1
ATOM 917 O O . HIS A 1 113 ? -2.317 4.610 19.159 1.00 95.25 113 HIS A O 1
ATOM 923 N N . TYR A 1 114 ? -0.708 4.519 20.701 1.00 92.31 114 TYR A N 1
ATOM 924 C CA . TYR A 1 114 ? -0.372 3.123 20.422 1.00 92.31 114 TYR A CA 1
ATOM 925 C C . TYR A 1 114 ? -1.195 2.142 21.280 1.00 92.31 114 TYR A C 1
ATOM 927 O O . TYR A 1 114 ? -1.525 2.476 22.424 1.00 92.31 114 TYR A O 1
ATOM 935 N N . PRO A 1 115 ? -1.501 0.929 20.773 1.00 92.12 115 PRO A N 1
ATOM 936 C CA . PRO A 1 115 ? -1.233 0.455 19.405 1.00 92.12 115 PRO A CA 1
ATOM 937 C C . PRO A 1 115 ? -2.107 1.158 18.349 1.00 92.12 115 PRO A C 1
ATOM 939 O O . PRO A 1 115 ? -3.196 1.651 18.673 1.00 92.12 115 PRO A O 1
ATOM 942 N N . LEU A 1 116 ? -1.640 1.205 17.092 1.00 92.94 116 LEU A N 1
ATOM 943 C CA . LEU A 1 116 ? -2.309 1.891 15.974 1.00 92.94 116 LEU A CA 1
ATOM 944 C C . LEU A 1 116 ? -3.548 1.127 15.485 1.00 92.94 116 LEU A C 1
ATOM 946 O O . LEU A 1 116 ? -3.594 0.577 14.394 1.00 92.94 116 LEU A O 1
ATOM 950 N N . THR A 1 117 ? -4.596 1.149 16.303 1.00 93.19 117 THR A N 1
ATOM 951 C CA . THR A 1 117 ? -5.888 0.506 16.027 1.00 93.19 117 THR A CA 1
ATOM 952 C C . THR A 1 117 ? -7.005 1.542 15.915 1.00 93.19 117 THR A C 1
ATOM 954 O O . THR A 1 117 ? -6.937 2.614 16.527 1.00 93.19 117 THR A O 1
ATOM 957 N N . ILE A 1 118 ? -8.108 1.218 15.224 1.00 91.81 118 ILE A N 1
ATOM 958 C CA . ILE A 1 118 ? -9.314 2.079 15.184 1.00 91.81 118 ILE A CA 1
ATOM 959 C C . ILE A 1 118 ? -9.887 2.317 16.594 1.00 91.81 118 ILE A C 1
ATOM 961 O O . ILE A 1 118 ? -10.538 3.339 16.860 1.00 91.81 118 ILE A O 1
ATOM 965 N N . LYS A 1 119 ? -9.681 1.377 17.529 1.00 92.19 119 LYS A N 1
ATOM 966 C CA . LYS A 1 119 ? -10.112 1.519 18.927 1.00 92.19 119 LYS A CA 1
ATOM 967 C C . LYS A 1 119 ? -9.448 2.745 19.566 1.00 92.19 119 LYS A C 1
ATOM 969 O O . LYS A 1 119 ? -10.179 3.571 20.113 1.00 92.19 119 LYS A O 1
ATOM 974 N N . GLN A 1 120 ? -8.132 2.894 19.394 1.00 94.50 120 GLN A N 1
ATOM 975 C CA . GLN 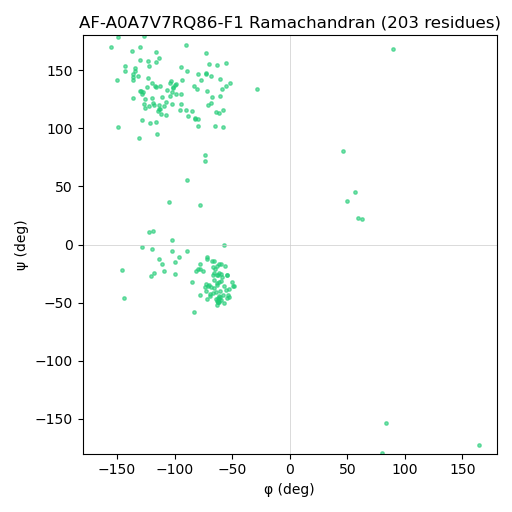A 1 120 ? -7.325 3.990 19.949 1.00 94.50 120 GLN A CA 1
ATOM 976 C C . GLN A 1 120 ? -7.318 5.258 19.075 1.00 94.50 120 GLN A C 1
ATOM 978 O O . GLN A 1 120 ? -7.283 6.371 19.594 1.00 94.50 120 GLN A O 1
ATOM 983 N N . ASN A 1 121 ? -7.413 5.114 17.750 1.00 95.69 121 ASN A N 1
ATOM 984 C CA . ASN A 1 121 ? -7.252 6.204 16.786 1.00 95.69 121 ASN A CA 1
ATOM 985 C C . ASN A 1 121 ? -8.405 6.214 15.777 1.00 95.69 121 ASN A C 1
ATOM 987 O O . ASN A 1 121 ? -8.344 5.589 14.723 1.00 95.69 121 ASN A O 1
ATOM 991 N N . LYS A 1 122 ? -9.480 6.959 16.058 1.00 95.00 122 LYS A N 1
ATOM 992 C CA . LYS A 1 122 ? -10.678 6.969 15.189 1.00 95.00 122 LYS A CA 1
ATOM 993 C C . LYS A 1 122 ? -10.419 7.474 13.766 1.00 95.00 122 LYS A C 1
ATOM 995 O O . LYS A 1 122 ? -11.156 7.101 12.856 1.00 95.00 122 LYS A O 1
ATOM 1000 N N . TRP A 1 123 ? -9.383 8.291 13.573 1.00 94.75 123 TRP A N 1
ATOM 1001 C CA . TRP A 1 123 ? -8.962 8.781 12.259 1.00 94.75 123 TRP A CA 1
ATOM 1002 C C . TRP A 1 123 ? -8.438 7.655 11.347 1.00 94.75 123 TRP A C 1
ATOM 1004 O O . TRP A 1 123 ? -8.575 7.756 10.128 1.00 94.75 123 TRP A O 1
ATOM 1014 N N . LEU A 1 124 ? -7.951 6.537 11.905 1.00 95.44 124 LEU A N 1
ATOM 1015 C CA . LEU A 1 124 ? -7.483 5.395 11.112 1.00 95.44 124 LEU A CA 1
ATOM 1016 C C . LEU A 1 124 ? -8.572 4.813 10.217 1.00 95.44 124 LEU A C 1
ATOM 1018 O O . LEU A 1 124 ? -8.274 4.409 9.101 1.00 95.44 124 LEU A O 1
ATOM 1022 N N . LYS A 1 125 ? -9.846 4.871 10.628 1.00 94.81 125 LYS A N 1
ATOM 1023 C CA . LYS A 1 125 ? -10.957 4.373 9.806 1.00 94.81 125 LYS A CA 1
ATOM 1024 C C . LYS A 1 125 ? -10.943 4.973 8.395 1.00 94.81 125 LYS A C 1
ATOM 1026 O O . LYS A 1 125 ? -11.094 4.253 7.414 1.00 94.81 125 LYS A O 1
ATOM 1031 N N . ARG A 1 126 ? -10.738 6.288 8.286 1.00 95.81 126 ARG A N 1
ATOM 1032 C CA . ARG A 1 126 ? -10.683 6.970 6.988 1.00 95.81 126 ARG A CA 1
ATOM 1033 C C . ARG A 1 126 ? -9.405 6.620 6.224 1.00 95.81 126 ARG A C 1
ATOM 1035 O O . ARG A 1 126 ? -9.459 6.482 5.007 1.00 95.81 126 ARG A O 1
ATOM 1042 N N . MET A 1 127 ? -8.284 6.448 6.925 1.00 95.56 127 MET A N 1
ATOM 1043 C CA . MET A 1 127 ? -7.033 5.998 6.309 1.00 95.56 127 MET A CA 1
ATOM 1044 C C . MET A 1 127 ? -7.185 4.604 5.688 1.00 95.56 127 MET A C 1
ATOM 1046 O O . MET A 1 127 ? -6.840 4.411 4.524 1.00 95.56 127 MET A O 1
ATOM 1050 N N . HIS A 1 128 ? -7.784 3.667 6.432 1.00 95.88 128 HIS A N 1
ATOM 1051 C CA . HIS A 1 128 ? -8.083 2.317 5.962 1.00 95.88 128 HIS A CA 1
ATOM 1052 C C . HIS A 1 128 ? -8.961 2.382 4.712 1.00 95.88 128 HIS A C 1
ATOM 1054 O O . HIS A 1 128 ? -8.609 1.801 3.693 1.00 95.88 128 HIS A O 1
ATOM 1060 N N . GLU A 1 129 ? -10.065 3.140 4.745 1.00 95.62 129 GLU A N 1
ATOM 1061 C CA . GLU A 1 129 ? -10.956 3.317 3.587 1.00 95.62 129 GLU A CA 1
ATOM 1062 C C . GLU A 1 129 ? -10.198 3.786 2.335 1.00 95.62 129 GLU A C 1
ATOM 1064 O O . GLU A 1 129 ? -10.426 3.259 1.248 1.00 95.62 129 GLU A O 1
ATOM 1069 N N . MET A 1 130 ? -9.278 4.741 2.484 1.00 96.31 130 MET A N 1
ATOM 1070 C CA . MET A 1 130 ? -8.490 5.274 1.371 1.00 96.31 130 MET A CA 1
ATOM 1071 C C . MET A 1 130 ? -7.491 4.260 0.810 1.00 96.31 130 MET A C 1
ATOM 1073 O O . MET A 1 130 ? -7.378 4.125 -0.407 1.00 96.31 130 MET A O 1
ATOM 1077 N N . PHE A 1 131 ? -6.775 3.534 1.669 1.00 97.81 131 PHE A N 1
ATOM 1078 C CA . PHE A 1 131 ? -5.841 2.493 1.233 1.00 97.81 131 PHE A CA 1
ATOM 1079 C C . PHE A 1 131 ? -6.555 1.268 0.649 1.00 97.81 131 PHE A C 1
ATOM 1081 O O . PHE A 1 131 ? -6.096 0.699 -0.343 1.00 97.81 131 PHE A O 1
ATOM 1088 N N . ILE A 1 132 ? -7.722 0.901 1.181 1.00 97.25 132 ILE A N 1
ATOM 1089 C CA . ILE A 1 132 ? -8.582 -0.140 0.605 1.00 97.25 132 ILE A CA 1
ATOM 1090 C C . ILE A 1 132 ? -9.074 0.292 -0.780 1.00 97.25 132 ILE A C 1
ATOM 1092 O O . ILE A 1 132 ? -8.987 -0.478 -1.731 1.00 97.25 132 ILE A O 1
ATOM 1096 N N . GLU A 1 133 ? -9.560 1.525 -0.938 1.00 97.00 133 GLU A N 1
ATOM 1097 C CA . GLU A 1 133 ? -9.990 2.028 -2.247 1.00 97.00 133 GLU A CA 1
ATOM 1098 C C . GLU A 1 133 ? -8.833 2.025 -3.256 1.00 97.00 133 GLU A C 1
ATOM 1100 O O . GLU A 1 133 ? -8.993 1.560 -4.389 1.00 97.00 133 GLU A O 1
ATOM 1105 N N . LEU A 1 134 ? -7.654 2.492 -2.836 1.00 97.69 134 LEU A N 1
ATOM 1106 C CA . LEU A 1 134 ? -6.460 2.519 -3.673 1.00 97.69 134 LEU A CA 1
ATOM 1107 C C . LEU A 1 134 ? -6.040 1.109 -4.108 1.00 97.69 134 LEU A C 1
ATOM 1109 O O . LEU A 1 134 ? -5.850 0.881 -5.302 1.00 97.69 134 LEU A O 1
ATOM 1113 N N . SER A 1 135 ? -5.946 0.158 -3.177 1.00 98.06 135 SER A N 1
ATOM 1114 C CA . SER A 1 135 ? -5.571 -1.231 -3.480 1.00 98.06 135 SER A CA 1
ATOM 1115 C C . SER A 1 135 ? -6.595 -1.926 -4.380 1.00 98.06 135 SER A C 1
ATOM 1117 O O . SER A 1 135 ? -6.204 -2.589 -5.338 1.00 98.06 135 SER A O 1
ATOM 1119 N N . VAL A 1 136 ? -7.899 -1.719 -4.169 1.00 98.06 136 VAL A N 1
ATOM 1120 C CA . VAL A 1 136 ? -8.950 -2.262 -5.048 1.00 98.06 136 VAL A CA 1
ATOM 1121 C C . VAL A 1 136 ? -8.821 -1.718 -6.473 1.00 98.06 136 VAL A C 1
ATOM 1123 O O . VAL A 1 136 ? -8.918 -2.483 -7.436 1.00 98.06 136 VAL A O 1
ATOM 1126 N N . ASN A 1 137 ? -8.579 -0.412 -6.624 1.00 97.81 137 ASN A N 1
ATOM 1127 C CA . ASN A 1 137 ? -8.393 0.209 -7.937 1.00 97.81 137 ASN A CA 1
ATOM 1128 C C . ASN A 1 137 ? -7.114 -0.288 -8.624 1.00 97.81 137 ASN A C 1
ATOM 1130 O O . ASN A 1 137 ? -7.141 -0.568 -9.825 1.00 97.81 137 ASN A O 1
ATOM 1134 N N . ILE A 1 138 ? -6.016 -0.427 -7.872 1.00 98.19 138 ILE A N 1
ATOM 1135 C CA . ILE A 1 138 ? -4.746 -0.970 -8.374 1.00 98.19 138 ILE A CA 1
ATOM 1136 C C . ILE A 1 138 ? -4.936 -2.409 -8.831 1.00 98.19 138 ILE A C 1
ATOM 1138 O O . ILE A 1 138 ? -4.603 -2.707 -9.972 1.00 98.19 138 ILE A O 1
ATOM 1142 N N . TYR A 1 139 ? -5.548 -3.268 -8.014 1.00 98.25 139 TYR A N 1
ATOM 1143 C CA . TYR A 1 139 ? -5.736 -4.684 -8.333 1.00 98.25 139 TYR A CA 1
ATOM 1144 C C . TYR A 1 139 ? -6.489 -4.910 -9.648 1.00 98.25 139 TYR A C 1
ATOM 1146 O O . TYR A 1 139 ? -6.182 -5.827 -10.410 1.00 98.25 139 TYR A O 1
ATOM 1154 N N . GLY A 1 140 ? -7.456 -4.041 -9.957 1.00 96.75 140 GLY A N 1
ATOM 1155 C CA . GLY A 1 140 ? -8.192 -4.087 -11.220 1.00 96.75 140 GLY A CA 1
ATOM 1156 C C . GLY A 1 140 ? -7.329 -3.850 -12.467 1.00 96.75 140 GLY A C 1
ATOM 1157 O O . GLY A 1 140 ? -7.770 -4.183 -13.565 1.00 96.75 140 GLY A O 1
ATOM 1158 N N . GLN A 1 141 ? -6.135 -3.269 -12.322 1.00 96.75 141 GLN A N 1
ATOM 1159 C CA . GLN A 1 141 ? -5.191 -2.965 -13.408 1.00 96.75 141 GLN A CA 1
ATOM 1160 C C . GLN A 1 141 ? -3.852 -3.708 -13.271 1.00 96.75 141 GLN A C 1
ATOM 1162 O O . GLN A 1 141 ? -3.164 -3.911 -14.266 1.00 96.75 141 GLN A O 1
ATOM 1167 N N . SER A 1 142 ? -3.482 -4.091 -12.052 1.00 97.00 142 SER A N 1
ATOM 1168 C CA . SER A 1 142 ? -2.202 -4.674 -11.669 1.00 97.00 142 SER A CA 1
ATOM 1169 C C . SER A 1 142 ? -2.429 -5.627 -10.497 1.00 97.00 142 SER A C 1
ATOM 1171 O O . SER A 1 142 ? -2.645 -5.208 -9.360 1.00 97.00 142 SER A O 1
ATOM 1173 N N . LYS A 1 143 ? -2.472 -6.928 -10.791 1.00 96.12 143 LYS A N 1
ATOM 1174 C CA . LYS A 1 143 ? -2.841 -7.953 -9.810 1.00 96.12 143 LYS A CA 1
ATOM 1175 C C . LYS A 1 143 ? -1.657 -8.281 -8.899 1.00 96.12 143 LYS A C 1
ATOM 1177 O O . LYS A 1 143 ? -0.784 -9.045 -9.298 1.00 96.12 143 LYS A O 1
ATOM 1182 N N . PHE A 1 144 ? -1.672 -7.745 -7.684 1.00 97.62 144 PHE A N 1
ATOM 1183 C CA . PHE A 1 144 ? -0.797 -8.188 -6.594 1.00 97.62 144 PHE A CA 1
ATOM 1184 C C . PHE A 1 144 ? -1.230 -9.556 -6.042 1.00 97.62 144 PHE A C 1
ATOM 1186 O O . PHE A 1 144 ? -2.353 -10.007 -6.272 1.00 97.62 144 PHE A O 1
ATOM 1193 N N . GLN A 1 145 ? -0.367 -10.217 -5.280 1.00 97.25 145 GLN A N 1
ATOM 1194 C CA . GLN A 1 145 ? -0.628 -11.518 -4.654 1.00 97.25 145 GLN A CA 1
ATOM 1195 C C . GLN A 1 145 ? -1.027 -11.379 -3.182 1.00 97.25 145 GLN A C 1
ATOM 1197 O O . GLN A 1 145 ? -1.759 -12.220 -2.663 1.00 97.25 145 GLN A O 1
ATOM 1202 N N . LEU A 1 146 ? -0.606 -10.296 -2.532 1.00 97.62 146 LEU A N 1
ATOM 1203 C CA . LEU A 1 146 ? -0.966 -9.930 -1.167 1.00 97.62 146 LEU A CA 1
ATOM 1204 C C . LEU A 1 146 ? -0.940 -8.407 -1.048 1.00 97.62 146 LEU A C 1
ATOM 1206 O O . LEU A 1 146 ? -0.063 -7.766 -1.620 1.00 97.62 146 LEU A O 1
ATOM 1210 N N . ALA A 1 147 ? -1.883 -7.835 -0.305 1.00 98.25 147 ALA A N 1
ATOM 1211 C CA . ALA A 1 147 ? -1.772 -6.463 0.157 1.00 98.25 147 ALA A CA 1
ATOM 1212 C C . ALA A 1 147 ? -2.073 -6.370 1.653 1.00 98.25 147 ALA A C 1
ATOM 1214 O O . ALA A 1 147 ? -2.918 -7.106 2.170 1.00 98.25 147 ALA A O 1
ATOM 1215 N N . MET A 1 148 ? -1.372 -5.471 2.335 1.00 98.25 148 MET A N 1
ATOM 1216 C CA . MET A 1 148 ? -1.450 -5.278 3.780 1.00 98.25 148 MET A CA 1
ATOM 1217 C C . MET A 1 148 ? -1.503 -3.796 4.117 1.00 98.25 148 MET A C 1
ATOM 1219 O O . MET A 1 148 ? -0.898 -2.982 3.423 1.00 98.25 148 MET A O 1
ATOM 1223 N N . ILE A 1 149 ? -2.220 -3.450 5.182 1.00 98.00 149 ILE A N 1
ATOM 1224 C CA . ILE A 1 149 ? -2.289 -2.090 5.720 1.00 98.00 149 ILE A CA 1
ATOM 1225 C C . ILE A 1 149 ? -1.998 -2.137 7.216 1.00 98.00 149 ILE A C 1
ATOM 1227 O O . ILE A 1 149 ? -2.608 -2.943 7.913 1.00 98.00 149 ILE A O 1
ATOM 1231 N N . GLY A 1 150 ? -1.123 -1.268 7.714 1.00 96.44 150 GLY A N 1
ATOM 1232 C CA . GLY A 1 150 ? -0.794 -1.208 9.140 1.00 96.44 150 GLY A CA 1
ATOM 1233 C C . GLY A 1 150 ? 0.479 -0.417 9.431 1.00 96.44 150 GLY A C 1
ATOM 1234 O O . GLY A 1 150 ? 1.043 0.218 8.541 1.00 96.44 150 GLY A O 1
ATOM 1235 N N . ASP A 1 151 ? 0.920 -0.452 10.687 1.00 94.62 151 ASP A N 1
ATOM 1236 C CA . ASP A 1 151 ? 2.205 0.120 11.111 1.00 94.62 151 ASP A CA 1
ATOM 1237 C C . ASP A 1 151 ? 3.356 -0.744 10.575 1.00 94.62 151 ASP A C 1
ATOM 1239 O O . ASP A 1 151 ? 3.406 -1.935 10.882 1.00 94.62 151 ASP A O 1
ATOM 1243 N N . GLU A 1 152 ? 4.247 -0.165 9.763 1.00 92.81 152 GLU A N 1
ATOM 1244 C CA . GLU A 1 152 ? 5.453 -0.838 9.233 1.00 92.81 152 GLU A CA 1
ATOM 1245 C C . GLU A 1 152 ? 5.187 -2.227 8.600 1.00 92.81 152 GLU A C 1
ATOM 1247 O O . GLU A 1 152 ? 5.969 -3.172 8.758 1.00 92.81 152 GLU A O 1
ATOM 1252 N N . VAL A 1 153 ? 4.059 -2.392 7.893 1.00 94.19 153 VAL A N 1
ATOM 1253 C CA . VAL A 1 153 ? 3.645 -3.711 7.372 1.00 94.19 153 VAL A CA 1
ATOM 1254 C C . VAL A 1 153 ? 4.563 -4.270 6.291 1.00 94.19 153 VAL A C 1
ATOM 1256 O O . VAL A 1 153 ? 4.580 -5.487 6.112 1.00 94.19 153 VAL A O 1
ATOM 1259 N N . SER A 1 154 ? 5.371 -3.433 5.636 1.00 89.75 154 SER A N 1
ATOM 1260 C CA . SER A 1 154 ? 6.396 -3.887 4.685 1.00 89.75 154 SER A CA 1
ATOM 1261 C C . SER A 1 154 ? 7.474 -4.786 5.309 1.00 89.75 154 SER A C 1
ATOM 1263 O O . SER A 1 154 ? 8.177 -5.499 4.596 1.00 89.75 154 SER A O 1
ATOM 1265 N N . GLY A 1 155 ? 7.593 -4.797 6.642 1.00 85.94 155 GLY A N 1
ATOM 1266 C CA . GLY A 1 155 ? 8.467 -5.703 7.390 1.00 85.94 155 GLY A CA 1
ATOM 1267 C C . GLY A 1 155 ? 7.755 -6.881 8.063 1.00 85.94 155 GLY A C 1
ATOM 1268 O O . GLY A 1 155 ? 8.405 -7.618 8.804 1.00 85.94 155 GLY A O 1
ATOM 1269 N N . TYR A 1 156 ? 6.439 -7.046 7.874 1.00 89.81 156 TYR A N 1
ATOM 1270 C CA . TYR A 1 156 ? 5.643 -7.980 8.677 1.00 89.81 156 TYR A CA 1
ATOM 1271 C C . TYR A 1 156 ? 5.694 -9.431 8.181 1.00 89.81 156 TYR A C 1
ATOM 1273 O O . TYR A 1 156 ? 6.048 -10.334 8.938 1.00 89.81 156 TYR A O 1
ATOM 1281 N N . THR A 1 157 ? 5.309 -9.681 6.928 1.00 91.00 157 THR A N 1
ATOM 1282 C CA . THR A 1 157 ? 5.295 -11.029 6.337 1.00 91.00 157 THR A CA 1
ATOM 1283 C C . THR A 1 157 ? 5.411 -10.961 4.821 1.00 91.00 157 THR A C 1
ATOM 1285 O O . THR A 1 157 ? 5.272 -9.898 4.220 1.00 91.00 157 THR A O 1
ATOM 1288 N N . ILE A 1 158 ? 5.621 -12.111 4.190 1.00 91.06 158 ILE A N 1
ATOM 1289 C CA . ILE A 1 158 ? 5.652 -12.255 2.736 1.00 91.06 158 ILE A CA 1
ATOM 1290 C C . ILE A 1 158 ? 4.627 -13.283 2.256 1.00 91.06 158 ILE A C 1
ATOM 1292 O O . ILE A 1 158 ? 4.213 -14.182 2.991 1.00 91.06 158 ILE A O 1
ATOM 1296 N N . ILE A 1 159 ? 4.241 -13.189 0.983 1.00 89.31 159 ILE A N 1
ATOM 1297 C CA . ILE A 1 159 ? 3.260 -14.077 0.331 1.00 89.31 159 ILE A CA 1
ATOM 1298 C C . ILE A 1 159 ? 3.534 -15.583 0.527 1.00 89.31 159 ILE A C 1
ATOM 1300 O O . ILE A 1 159 ? 2.603 -16.398 0.567 1.00 89.31 159 ILE A O 1
ATOM 1304 N N . SER A 1 160 ? 4.803 -15.981 0.633 1.00 88.56 160 SER A N 1
ATOM 1305 C CA . SER A 1 160 ? 5.201 -17.377 0.831 1.00 88.56 160 SER A CA 1
ATOM 1306 C C . SER A 1 160 ? 5.032 -17.865 2.269 1.00 88.56 160 SER A C 1
ATOM 1308 O O . SER A 1 160 ? 4.933 -19.074 2.471 1.00 88.56 160 SER A O 1
ATOM 1310 N N . GLU A 1 161 ? 4.969 -16.956 3.241 1.00 92.81 161 GLU A N 1
ATOM 1311 C CA . GLU A 1 161 ? 4.987 -17.253 4.679 1.00 92.81 161 GLU A CA 1
ATOM 1312 C C . GLU A 1 161 ? 3.639 -17.017 5.366 1.00 92.81 161 GLU A C 1
ATOM 1314 O O . GLU A 1 161 ? 3.367 -17.646 6.391 1.00 92.81 161 GLU A O 1
ATOM 1319 N N . ILE A 1 162 ? 2.779 -16.178 4.779 1.00 94.19 162 ILE A N 1
ATOM 1320 C CA . ILE A 1 162 ? 1.453 -15.887 5.328 1.00 94.19 162 ILE A CA 1
ATOM 1321 C C . ILE A 1 162 ? 0.625 -17.165 5.539 1.00 94.19 162 ILE A C 1
ATOM 1323 O O . ILE A 1 162 ? 0.542 -18.055 4.682 1.00 94.19 162 ILE A O 1
ATOM 1327 N N . ASN A 1 163 ? -0.037 -17.226 6.686 1.00 94.00 163 ASN A N 1
ATOM 1328 C CA . ASN A 1 163 ? -0.924 -18.295 7.112 1.00 94.00 163 ASN A CA 1
ATOM 1329 C C . ASN A 1 163 ? -2.265 -17.721 7.614 1.00 94.00 163 ASN A C 1
ATOM 1331 O O . ASN A 1 163 ? -2.436 -16.517 7.790 1.00 94.00 163 ASN A O 1
ATOM 1335 N N . SER A 1 164 ? -3.255 -18.586 7.845 1.00 92.19 164 SER A N 1
ATOM 1336 C CA . SER A 1 164 ? -4.596 -18.140 8.243 1.00 92.19 164 SER A CA 1
ATOM 1337 C C . SER A 1 164 ? -4.643 -17.485 9.628 1.00 92.19 164 SER A C 1
ATOM 1339 O O . SER A 1 164 ? -5.541 -16.687 9.875 1.00 92.19 164 SER A O 1
ATOM 1341 N N . SER A 1 165 ? -3.717 -17.820 10.535 1.00 91.25 165 SER A N 1
ATOM 1342 C CA . SER A 1 165 ? -3.687 -17.241 11.885 1.00 91.25 165 SER A CA 1
ATOM 1343 C C . SER A 1 165 ? -3.162 -15.807 11.911 1.00 91.25 165 SER A C 1
ATOM 1345 O O . SER A 1 165 ? -3.554 -15.050 12.795 1.00 91.25 165 SER A O 1
ATOM 1347 N N . ASP A 1 166 ? -2.380 -15.403 10.905 1.00 91.94 166 ASP A N 1
ATOM 1348 C CA . ASP A 1 166 ? -1.910 -14.018 10.765 1.00 91.94 166 ASP A CA 1
ATOM 1349 C C . ASP A 1 166 ? -3.080 -13.043 10.565 1.00 91.94 166 ASP A C 1
ATOM 1351 O O . ASP A 1 166 ? -2.999 -11.880 10.949 1.00 91.94 166 ASP A O 1
ATOM 1355 N N . LEU A 1 167 ? -4.201 -13.528 10.017 1.00 92.25 167 LEU A N 1
ATOM 1356 C CA . LEU A 1 167 ? -5.393 -12.720 9.761 1.00 92.25 167 LEU A CA 1
ATOM 1357 C C . LEU A 1 167 ? -6.152 -12.324 11.043 1.00 92.25 167 LEU A C 1
ATOM 1359 O O . LEU A 1 167 ? -7.045 -11.477 10.995 1.00 92.25 167 LEU A O 1
ATOM 1363 N N . CYS A 1 168 ? -5.807 -12.915 12.189 1.00 86.88 168 CYS A N 1
ATOM 1364 C CA . CYS A 1 168 ? -6.344 -12.564 13.503 1.00 86.88 168 CYS A CA 1
ATOM 1365 C C . CYS A 1 168 ? -5.490 -11.469 14.163 1.00 86.88 168 CYS A C 1
ATOM 1367 O O . CYS A 1 168 ? -4.964 -11.653 15.261 1.00 86.88 168 CYS A O 1
ATOM 1369 N N . ASN A 1 169 ? -5.314 -10.344 13.467 1.00 87.81 169 ASN A N 1
ATOM 1370 C CA . ASN A 1 169 ? -4.502 -9.221 13.925 1.00 87.81 169 ASN A CA 1
ATOM 1371 C C . ASN A 1 169 ? -5.326 -7.922 13.912 1.00 87.81 169 ASN A C 1
ATOM 1373 O O . ASN A 1 169 ? -5.893 -7.547 12.888 1.00 87.81 169 ASN A O 1
ATOM 1377 N N . GLU A 1 170 ? -5.396 -7.234 15.055 1.00 86.31 170 GLU A N 1
ATOM 1378 C CA . GLU A 1 170 ? -6.120 -5.960 15.199 1.00 86.31 170 GLU A CA 1
ATOM 1379 C C . GLU A 1 170 ? -5.357 -4.752 14.622 1.00 86.31 170 GLU A C 1
ATOM 1381 O O . GLU A 1 170 ? -5.943 -3.683 14.432 1.00 86.31 170 GLU A O 1
ATOM 1386 N N . GLU A 1 171 ? -4.052 -4.896 14.381 1.00 91.81 171 GLU A N 1
ATOM 1387 C CA . GLU A 1 171 ? -3.154 -3.824 13.930 1.00 91.81 171 GLU A CA 1
ATOM 1388 C C . GLU A 1 171 ? -2.894 -3.865 12.418 1.00 91.81 171 GLU A C 1
ATOM 1390 O O . GLU A 1 171 ? -2.426 -2.877 11.849 1.00 91.81 171 GLU A O 1
ATOM 1395 N N . ILE A 1 172 ? -3.218 -4.986 11.760 1.00 94.94 172 ILE A N 1
ATOM 1396 C CA . ILE A 1 172 ? -2.960 -5.209 10.335 1.00 94.94 172 ILE A CA 1
ATOM 1397 C C . ILE A 1 172 ? -4.239 -5.631 9.626 1.00 94.94 172 ILE A C 1
ATOM 1399 O O . ILE A 1 172 ? -4.923 -6.567 10.033 1.00 94.94 172 ILE A O 1
ATOM 1403 N N . ILE A 1 173 ? -4.525 -4.970 8.509 1.00 96.25 173 ILE A N 1
ATOM 1404 C CA . ILE A 1 173 ? -5.568 -5.387 7.577 1.00 96.25 173 ILE A CA 1
ATOM 1405 C C . ILE A 1 173 ? -4.925 -6.136 6.427 1.00 96.25 173 ILE A C 1
ATOM 1407 O O . ILE A 1 173 ? -4.039 -5.612 5.755 1.00 96.25 173 ILE A O 1
ATOM 1411 N N . PHE A 1 174 ? -5.453 -7.318 6.135 1.00 97.50 174 PHE A N 1
ATOM 1412 C CA . PHE A 1 174 ? -5.056 -8.106 4.975 1.00 97.50 174 PHE A CA 1
ATOM 1413 C C . PHE A 1 174 ? -6.086 -7.966 3.862 1.00 97.50 174 PHE A C 1
ATOM 1415 O O . PHE A 1 174 ? -7.290 -8.076 4.095 1.00 97.50 174 PHE A O 1
ATOM 1422 N N . ILE A 1 175 ? -5.621 -7.765 2.633 1.00 97.81 175 ILE A N 1
ATOM 1423 C CA . ILE A 1 175 ? -6.448 -7.707 1.427 1.00 97.81 175 ILE A CA 1
ATOM 1424 C C . ILE A 1 175 ? -5.952 -8.796 0.482 1.00 97.81 175 ILE A C 1
ATOM 1426 O O . ILE A 1 175 ? -4.892 -8.686 -0.134 1.00 97.81 175 ILE A O 1
ATOM 1430 N N . LEU A 1 176 ? -6.719 -9.880 0.393 1.00 97.94 176 LEU A N 1
ATOM 1431 C CA . LEU A 1 176 ? -6.283 -11.102 -0.271 1.00 97.94 176 LEU A CA 1
ATOM 1432 C C . LEU A 1 176 ? -6.986 -11.288 -1.624 1.00 97.94 176 LEU A C 1
ATOM 1434 O O . LEU A 1 176 ? -8.218 -11.204 -1.692 1.00 97.94 176 LEU A O 1
ATOM 1438 N N . PRO A 1 177 ? -6.246 -11.619 -2.693 1.00 97.69 177 PRO A N 1
ATOM 1439 C CA . PRO A 1 177 ? -6.779 -12.191 -3.930 1.00 97.69 177 PRO A CA 1
ATOM 1440 C C . PRO A 1 177 ? -7.429 -13.559 -3.724 1.00 97.69 177 PRO A C 1
ATOM 1442 O O . PRO A 1 177 ? -7.040 -14.307 -2.830 1.00 97.69 177 PRO A O 1
ATOM 1445 N N . VAL A 1 178 ? -8.368 -13.921 -4.603 1.00 97.06 178 VAL A N 1
ATOM 1446 C CA . VAL A 1 178 ? -9.139 -15.177 -4.509 1.00 97.06 178 VAL A CA 1
ATOM 1447 C C . VAL A 1 178 ? -8.260 -16.428 -4.376 1.00 97.06 178 VAL A C 1
ATOM 1449 O O . VAL A 1 178 ? -8.572 -17.320 -3.591 1.00 97.06 178 VAL A O 1
ATOM 1452 N N . ASP A 1 179 ? -7.124 -16.482 -5.072 1.00 96.12 179 ASP A N 1
ATOM 1453 C CA . ASP A 1 179 ? -6.239 -17.650 -5.027 1.00 96.12 179 ASP A CA 1
ATOM 1454 C C . ASP A 1 179 ? -5.561 -17.810 -3.658 1.00 96.12 179 ASP A C 1
ATOM 1456 O O . ASP A 1 179 ? -5.435 -18.926 -3.151 1.00 96.12 179 ASP A O 1
ATOM 1460 N N . LEU A 1 180 ? -5.201 -16.700 -3.006 1.00 97.06 180 LEU A N 1
ATOM 1461 C CA . LEU A 1 180 ? -4.648 -16.732 -1.655 1.00 97.06 180 LEU A CA 1
ATOM 1462 C C . LEU A 1 180 ? -5.731 -17.034 -0.610 1.00 97.06 180 LEU A C 1
ATOM 1464 O O . LEU A 1 180 ? -5.481 -17.798 0.320 1.00 97.06 180 LEU A O 1
ATOM 1468 N N . GLN A 1 181 ? -6.955 -16.524 -0.795 1.00 97.12 181 GLN A N 1
ATOM 1469 C CA . GLN A 1 181 ? -8.095 -16.877 0.063 1.00 97.12 181 GLN A CA 1
ATOM 1470 C C . GLN A 1 181 ? -8.347 -18.392 0.062 1.00 97.12 181 GLN A C 1
ATOM 1472 O O . GLN A 1 181 ? -8.547 -18.982 1.124 1.00 97.12 181 GLN A O 1
ATOM 1477 N N . ARG A 1 182 ? -8.284 -19.029 -1.118 1.00 96.81 182 ARG A N 1
ATOM 1478 C CA . ARG A 1 182 ? -8.405 -20.489 -1.293 1.00 96.81 182 ARG A CA 1
ATOM 1479 C C . ARG A 1 182 ? -7.279 -21.240 -0.613 1.00 96.81 182 ARG A C 1
ATOM 1481 O O . ARG A 1 182 ? -7.538 -22.181 0.130 1.00 96.81 182 ARG A O 1
ATOM 1488 N N . LYS A 1 183 ? -6.035 -20.811 -0.852 1.00 96.25 183 LYS A N 1
ATOM 1489 C CA . LYS A 1 183 ? -4.837 -21.412 -0.248 1.00 96.25 183 LYS A CA 1
ATOM 1490 C C . LYS A 1 183 ? -4.929 -21.426 1.280 1.00 96.25 183 LYS A C 1
ATOM 1492 O O . LYS A 1 183 ? -4.538 -22.410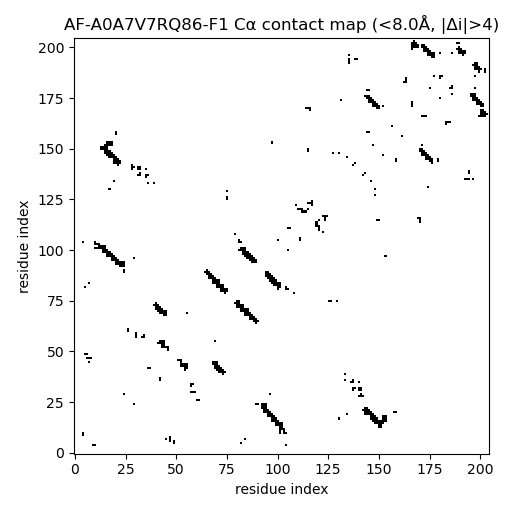 1.898 1.00 96.25 183 LYS A O 1
ATOM 1497 N N . LEU A 1 184 ? -5.459 -20.356 1.870 1.00 95.94 184 LEU A N 1
ATOM 1498 C CA . LEU A 1 184 ? -5.619 -20.209 3.317 1.00 95.94 184 LEU A CA 1
ATOM 1499 C C . LEU A 1 184 ? -6.954 -20.759 3.854 1.00 95.94 184 LEU A C 1
ATOM 1501 O O . LEU A 1 184 ? -7.135 -20.805 5.066 1.00 95.94 184 LEU A O 1
ATOM 1505 N N . ASN A 1 185 ? -7.869 -21.197 2.981 1.00 95.69 185 ASN A N 1
ATOM 1506 C CA . ASN A 1 185 ? -9.218 -21.656 3.325 1.00 95.69 185 ASN A CA 1
ATOM 1507 C C . ASN A 1 185 ? -10.050 -20.610 4.102 1.00 95.69 185 ASN A C 1
ATOM 1509 O O . ASN A 1 185 ? -10.716 -20.930 5.084 1.00 95.69 185 ASN A O 1
ATOM 1513 N N . VAL A 1 186 ? -10.025 -19.349 3.657 1.00 95.25 186 VAL A N 1
ATOM 1514 C CA . VAL A 1 186 ? -10.688 -18.205 4.328 1.00 95.25 186 VAL A CA 1
ATOM 1515 C C . VAL A 1 186 ? -11.709 -17.474 3.451 1.00 95.25 186 VAL A C 1
ATOM 1517 O O . VAL A 1 186 ? -12.239 -16.443 3.841 1.00 95.25 186 VAL A O 1
ATOM 1520 N N . GLU A 1 187 ? -12.067 -18.028 2.289 1.00 94.62 187 GLU A N 1
ATOM 1521 C CA . GLU A 1 187 ? -13.053 -17.438 1.357 1.00 94.62 187 GLU A CA 1
ATOM 1522 C C . GLU A 1 187 ? -14.434 -17.157 1.991 1.00 94.62 187 GLU A C 1
ATOM 1524 O O . GLU A 1 187 ? -15.231 -16.394 1.447 1.00 94.62 187 GLU A O 1
ATOM 1529 N N . HIS A 1 188 ? -14.738 -17.788 3.128 1.00 91.56 188 HIS A N 1
ATOM 1530 C CA . HIS A 1 188 ? -16.033 -17.732 3.803 1.00 91.56 188 HIS A CA 1
ATOM 1531 C C . HIS A 1 188 ? -16.122 -16.688 4.931 1.00 91.56 188 HIS A C 1
ATOM 1533 O O . HIS A 1 188 ? -17.226 -16.404 5.389 1.00 91.56 188 HIS A O 1
ATOM 1539 N N . ILE A 1 189 ? -15.002 -16.096 5.353 1.00 91.12 189 ILE A N 1
ATOM 1540 C CA . ILE A 1 189 ? -14.926 -15.056 6.401 1.00 91.12 189 ILE A CA 1
ATOM 1541 C C . ILE A 1 189 ? -14.419 -13.744 5.801 1.00 91.12 189 ILE A C 1
ATOM 1543 O O . ILE A 1 189 ? -13.941 -13.761 4.678 1.00 91.12 189 ILE A O 1
ATOM 1547 N N . GLY A 1 190 ? -14.537 -12.608 6.494 1.00 91.88 190 GLY A N 1
ATOM 1548 C CA . GLY A 1 190 ? -14.089 -11.296 5.996 1.00 91.88 190 GLY A CA 1
ATOM 1549 C C . GLY A 1 190 ? -15.059 -10.603 5.024 1.00 91.88 190 GLY A C 1
ATOM 1550 O O . GLY A 1 190 ? -16.142 -11.103 4.715 1.00 91.88 190 GLY A O 1
ATOM 1551 N N . LYS A 1 191 ? -14.674 -9.418 4.535 1.00 94.75 191 LYS A N 1
ATOM 1552 C CA . LYS A 1 191 ? -15.526 -8.541 3.712 1.00 94.75 191 LYS A CA 1
ATOM 1553 C C . LYS A 1 191 ? -15.085 -8.520 2.252 1.00 94.75 191 LYS A C 1
ATOM 1555 O O . LYS A 1 191 ? -13.957 -8.144 1.944 1.00 94.75 191 LYS A O 1
ATOM 1560 N N . GLU A 1 192 ? -15.994 -8.870 1.348 1.00 96.19 192 GLU A N 1
ATOM 1561 C CA . GLU A 1 192 ? -15.736 -8.876 -0.094 1.00 96.19 192 GLU A CA 1
ATOM 1562 C C . GLU A 1 192 ? -15.761 -7.467 -0.709 1.00 96.19 192 GLU A C 1
ATOM 1564 O O . GLU A 1 192 ? -16.591 -6.620 -0.366 1.00 96.19 192 GLU A O 1
ATOM 1569 N N . TYR A 1 193 ? -14.855 -7.245 -1.658 1.00 96.44 193 TYR A N 1
ATOM 1570 C CA . TYR A 1 193 ? -14.738 -6.053 -2.489 1.00 96.44 193 TYR A CA 1
ATOM 1571 C C . TYR A 1 193 ? -14.730 -6.436 -3.977 1.00 96.44 193 TYR A C 1
ATOM 1573 O O . TYR A 1 193 ? -14.823 -7.603 -4.364 1.00 96.44 193 TYR A O 1
ATOM 1581 N N . ARG A 1 194 ? -14.633 -5.429 -4.855 1.00 95.62 194 ARG A N 1
ATOM 1582 C CA . ARG A 1 194 ? -14.526 -5.651 -6.305 1.00 95.62 194 ARG A CA 1
ATOM 1583 C C . ARG A 1 194 ? -13.344 -6.567 -6.635 1.00 95.62 194 ARG A C 1
ATOM 1585 O O . ARG A 1 194 ? -12.377 -6.656 -5.888 1.00 95.62 194 ARG A O 1
ATOM 1592 N N . HIS A 1 195 ? -13.430 -7.215 -7.796 1.00 96.56 195 HIS A N 1
ATOM 1593 C CA . HIS A 1 195 ? -12.410 -8.144 -8.296 1.00 96.56 195 HIS A CA 1
ATOM 1594 C C . HIS A 1 195 ? -12.202 -9.389 -7.420 1.00 96.56 195 HIS A C 1
ATOM 1596 O O . HIS A 1 195 ? -11.164 -10.032 -7.532 1.00 96.56 195 HIS A O 1
ATOM 1602 N N . GLN A 1 196 ? -13.200 -9.748 -6.598 1.00 96.50 196 GLN A N 1
ATOM 1603 C CA . GLN A 1 196 ? -13.134 -10.866 -5.647 1.00 96.50 196 GLN A CA 1
ATOM 1604 C C . GLN A 1 196 ? -12.002 -10.711 -4.624 1.00 96.50 196 GLN A C 1
ATOM 1606 O O . GLN A 1 196 ? -11.543 -11.695 -4.046 1.00 96.50 196 GLN A O 1
ATOM 1611 N N . LEU A 1 197 ? -11.543 -9.478 -4.393 1.00 97.56 197 LEU A N 1
ATOM 1612 C CA . LEU A 1 197 ? -10.682 -9.186 -3.261 1.00 97.56 197 LEU A CA 1
ATOM 1613 C C . LEU A 1 197 ? -11.478 -9.337 -1.976 1.00 97.56 197 LEU A C 1
ATOM 1615 O O . LEU A 1 197 ? -12.658 -8.978 -1.916 1.00 97.56 197 LEU A O 1
ATOM 1619 N N . ARG A 1 198 ? -10.811 -9.815 -0.933 1.00 97.31 198 ARG A N 1
ATOM 1620 C CA . ARG A 1 198 ? -11.412 -9.913 0.385 1.00 97.31 198 ARG A CA 1
ATOM 1621 C C . ARG A 1 198 ? -10.516 -9.301 1.440 1.00 97.31 198 ARG A C 1
ATOM 1623 O O . ARG A 1 198 ? -9.318 -9.559 1.464 1.00 97.31 198 ARG A O 1
ATOM 1630 N N . MET A 1 199 ? -11.127 -8.475 2.275 1.00 95.31 199 MET A N 1
ATOM 1631 C CA . MET A 1 199 ? -10.483 -7.776 3.372 1.00 95.31 199 MET A CA 1
ATOM 1632 C C . MET A 1 199 ? -10.738 -8.509 4.684 1.00 95.31 199 MET A C 1
ATOM 1634 O O . MET A 1 199 ? -11.877 -8.901 4.963 1.00 95.31 199 MET A O 1
ATOM 1638 N N . TYR A 1 200 ? -9.699 -8.604 5.498 1.00 94.25 200 TYR A N 1
ATOM 1639 C CA . TYR A 1 200 ? -9.724 -9.184 6.829 1.00 94.25 200 TYR A CA 1
ATOM 1640 C C . TYR A 1 200 ? -9.158 -8.156 7.803 1.00 94.25 200 TYR A C 1
ATOM 1642 O O . TYR A 1 200 ? -8.021 -7.718 7.654 1.00 94.25 200 TYR A O 1
ATOM 1650 N N . GLU A 1 201 ? -9.993 -7.736 8.744 1.00 84.94 201 GLU A N 1
ATOM 1651 C CA . GLU A 1 201 ? -9.669 -6.827 9.840 1.00 84.94 201 GLU A CA 1
ATOM 1652 C C . GLU A 1 201 ? -10.159 -7.553 11.090 1.00 84.94 201 GLU A C 1
ATOM 1654 O O . GLU A 1 201 ? -11.369 -7.710 11.230 1.00 84.94 201 GLU A O 1
ATOM 1659 N N . ASP A 1 202 ? -9.232 -8.073 11.903 1.00 69.88 202 ASP A N 1
ATOM 1660 C CA . ASP A 1 202 ? -9.522 -8.812 13.141 1.00 69.88 202 ASP A CA 1
ATOM 1661 C C . ASP A 1 202 ? -10.627 -9.883 13.000 1.00 69.88 202 ASP A C 1
ATOM 1663 O O . ASP A 1 202 ? -11.782 -9.669 13.370 1.00 69.88 202 ASP A O 1
ATOM 1667 N N . ILE A 1 203 ? -10.293 -11.064 12.461 1.00 61.16 203 ILE A N 1
ATOM 1668 C CA . ILE A 1 203 ? -11.271 -12.160 12.295 1.00 61.16 203 ILE A CA 1
ATOM 1669 C C . ILE A 1 203 ? -11.557 -12.919 13.611 1.00 61.16 203 ILE A C 1
ATOM 1671 O O . ILE A 1 203 ? -11.772 -14.132 13.601 1.00 61.16 203 ILE A O 1
ATOM 1675 N N . MET A 1 204 ? -11.553 -12.250 14.765 1.00 50.81 204 MET A N 1
ATOM 1676 C CA . MET A 1 204 ? -12.050 -12.857 16.001 1.00 50.81 204 MET A CA 1
ATOM 1677 C C . MET A 1 204 ? -13.588 -12.938 15.990 1.00 50.81 204 MET A C 1
ATOM 1679 O O . MET A 1 204 ? -14.266 -12.158 16.658 1.00 50.81 204 MET A O 1
ATOM 1683 N N . GLU A 1 205 ? -14.135 -13.909 15.252 1.00 43.09 205 GLU A N 1
ATOM 1684 C CA . GLU A 1 205 ? -15.490 -14.454 15.456 1.00 43.09 205 GLU A CA 1
ATOM 1685 C C . GLU A 1 205 ? -15.455 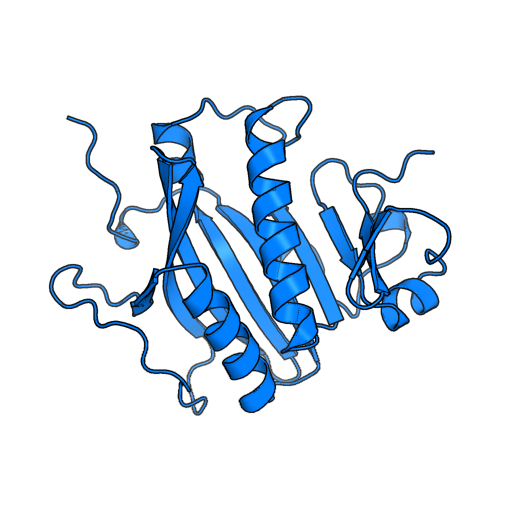-15.971 15.681 1.00 43.09 205 GLU A C 1
ATOM 1687 O O . GLU A 1 205 ? -14.938 -16.707 14.808 1.00 43.09 205 GLU A O 1
#

Sequence (205 aa):
MTKKISDPAQWRGSYYELEMQYDGRDEEVINAALKTMAKHMNLVYKDNYVEKRQPVQLPIQISKEQIYSFIGKLTYSETITLNSLVEVILDDETASVIVSIPLCEIEEYFSIHYPLTIKQNKWLKRMHEMFIELSVNIYGQSKFQLAMIGDEVSGYTIISEINSSDLCNEEIIFILPVDLQRKLNVEHIGKEYRHQLRMYEDIME

Foldseek 3Di:
DPDPPPAPVPQDDWWWKKKFKAFADPLQLVLLLVVLLVVQWFKWFNDRDSVPTDGDDPPDDDDDDQKGWIWTWHDLDPPDIFIWIWMWGHDPGMIMTMTIGRVVSVVVPADDDPPPACVRGVSVVSVCVRSVVSVLSSCVRHNTAKIKTFIVCVPPDDSVGDELVVLQDRGMKIWHAPVSCVVRVNLPDADADPNRIGIGHRRPD

Solvent-accessible surface area (backbone atoms only — not comparable to full-atom values): 11615 Å² total; per-residue (Å²): 134,83,76,79,83,80,50,75,91,70,63,56,88,59,34,45,25,37,32,31,35,30,87,34,74,54,60,66,45,55,36,35,32,53,57,45,46,55,75,70,23,58,45,22,47,54,62,98,48,78,94,69,57,45,69,65,68,80,72,70,85,85,84,80,74,50,63,50,58,27,34,32,38,40,72,78,49,102,86,40,71,40,59,26,46,31,37,40,38,53,51,102,63,27,23,37,43,34,43,29,31,39,44,62,62,48,54,78,80,40,86,86,44,86,69,77,22,57,90,64,26,69,68,46,55,61,52,50,52,52,51,51,52,51,49,52,58,21,41,77,63,22,76,49,58,34,31,37,35,23,70,53,39,83,77,68,74,48,84,91,70,67,55,63,70,68,45,61,24,74,51,42,35,41,40,32,32,55,69,49,26,56,76,51,72,43,78,88,57,70,48,79,49,73,92,58,27,34,37,30,68,41,63,85,122

Mean predicted aligned error: 5.18 Å

Secondary structure (DSSP, 8-state):
-------GGG--S-EEEEEEEEES--HHHHHHHHHHHHHHS--EE--S-GGG-PBP-SS---SS-SEEEEEEEEE-SSS-EEEEEEEEEEETTEEEEEEEEEHHHHHTTS---SS-STTT-TTHHHHHHHHHHHHHHHHTTS--SEEEEEETGGGT--TTT--GGGG--SSEEEEE-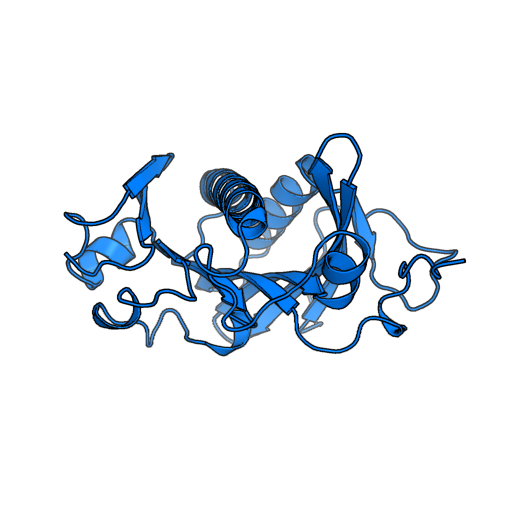HHHHHHHT-TTSSEE-GGG-EEES----

Radius of gyration: 16.65 Å; Cα contacts (8 Å, |Δi|>4): 376; chains: 1; bounding box: 35×50×38 Å

pLDDT: mean 89.22, std 12.32, range [34.09, 98.5]

Nearest PDB structures (foldseek):
  2h36-assembly1_X  TM=3.354E-01  e=4.028E-01  Sulfolobus islandicus filamentous virus
  5j0f-assembly2_B  TM=3.259E-01  e=7.201E-01  Homo sapiens
  6yfd-assembly1_AA-2  TM=3.144E-01  e=9.628E-01  Beihai levi-like virus 14
  1pzd-assembly1_A  TM=5.161E-01  e=6.941E+00  Bos taurus